Protein AF-A0A9D5BIY5-F1 (afdb_monomer_lite)

Sequence (332 aa):
MKAIELQNISPKGYFFKDFGEILQGKCKTDRLEDIIGAVSEINHIKSNTPGKKVVVSVVLKDLKGNCINCNLWEIYGSKFLAYYNDPKNNGAIVILLTHAMVKDGQVSNAWSDSKLLINEDIPEIQDFMFKLPTNEQKEKPTQSLKSLSNWSGGSQYSPVERFVHNAKYISWEEATKRNRLTIREWLTFRIQSRSNEAQTLLRSRRLYQQFLVDGFTMMESERLRWLRKNQSKLRVGKYHNLNEYNSNGETHGSNTGKRVVLPSSYVGSRRYMDQLYFDGMVICSYVGFPDLFITFTCNPNWPEIQRLLGSVHLKASDRPDIISRVFKMKFD

InterPro domains:
  IPR012340 Nucleic acid-binding, OB-fold [G3DSA:2.40.50.140] (8-143)
  IPR012340 Nucleic acid-binding, OB-fold [SSF50249] (15-131)
  IPR025476 Helitron helicase-like domain [PF14214] (186-331)

Radius of gyration: 27.9 Å; chains: 1; bounding box: 72×55×69 Å

pLDDT: mean 77.13, std 18.29, range [27.52, 95.75]

Organism: Pisum sativum (NCBI:txid3888)

Structure (mmCIF, N/CA/C/O backbone):
data_AF-A0A9D5BIY5-F1
#
_entry.id   AF-A0A9D5BIY5-F1
#
loop_
_atom_site.group_PDB
_atom_site.id
_atom_site.type_symbol
_atom_site.label_atom_id
_atom_site.label_alt_id
_atom_site.label_comp_id
_atom_site.label_asym_id
_atom_site.label_entity_id
_atom_site.label_seq_id
_atom_site.pdbx_PDB_ins_code
_atom_site.Cartn_x
_atom_site.Cartn_y
_atom_site.Cartn_z
_atom_site.occupancy
_atom_site.B_iso_or_equiv
_atom_site.auth_seq_id
_atom_site.auth_comp_id
_atom_site.auth_asym_id
_atom_site.auth_atom_id
_atom_site.pdbx_PDB_model_num
ATOM 1 N N . MET A 1 1 ? -11.610 -16.553 -21.243 1.00 36.56 1 MET A N 1
ATOM 2 C CA . MET A 1 1 ? -12.304 -17.296 -20.172 1.00 36.56 1 MET A CA 1
ATOM 3 C C . MET A 1 1 ? -13.536 -16.477 -19.822 1.00 36.56 1 MET A C 1
ATOM 5 O O . MET A 1 1 ? -13.369 -15.302 -19.525 1.00 36.56 1 MET A O 1
ATOM 9 N N . LYS A 1 2 ? -14.751 -17.007 -20.013 1.00 27.52 2 LYS A N 1
ATOM 10 C CA . LYS A 1 2 ? -15.986 -16.291 -19.649 1.00 27.52 2 LYS A CA 1
ATOM 11 C C . LYS A 1 2 ? -16.042 -16.208 -18.123 1.00 27.52 2 LYS A C 1
ATOM 13 O O . LYS A 1 2 ? -15.893 -17.238 -17.473 1.00 27.52 2 LYS A O 1
ATOM 18 N N . ALA A 1 3 ? -16.200 -15.001 -17.585 1.00 29.92 3 ALA A N 1
ATOM 19 C CA . ALA A 1 3 ? -16.438 -14.803 -16.164 1.00 29.92 3 ALA A CA 1
ATOM 20 C C . ALA A 1 3 ? -17.733 -15.534 -15.788 1.00 29.92 3 ALA A C 1
ATOM 22 O O . ALA A 1 3 ? -18.783 -15.296 -16.383 1.00 29.92 3 ALA A O 1
ATOM 23 N N . ILE A 1 4 ? -17.623 -16.475 -14.857 1.00 33.81 4 ILE A N 1
ATOM 24 C CA . ILE A 1 4 ? -18.767 -17.109 -14.216 1.00 33.81 4 ILE A CA 1
ATOM 25 C C . ILE A 1 4 ? -19.231 -16.103 -13.164 1.00 33.81 4 ILE A C 1
ATOM 27 O O . ILE A 1 4 ? -18.534 -15.879 -12.176 1.00 33.81 4 ILE A O 1
ATOM 31 N N . GLU A 1 5 ? -20.367 -15.449 -13.400 1.00 37.09 5 GLU A N 1
ATOM 32 C CA . GLU A 1 5 ? -21.068 -14.721 -12.344 1.00 37.09 5 GLU A CA 1
ATOM 33 C C . GLU A 1 5 ? -21.467 -15.726 -11.261 1.00 37.09 5 GLU A C 1
ATOM 35 O O . GLU A 1 5 ? -22.279 -16.625 -11.483 1.00 37.09 5 GLU A O 1
ATOM 40 N N . LEU A 1 6 ? -20.864 -15.591 -10.081 1.00 36.03 6 LEU A N 1
ATOM 41 C CA . LEU A 1 6 ? -21.241 -16.343 -8.891 1.00 36.03 6 LEU A CA 1
ATOM 42 C C . LEU A 1 6 ? -22.600 -15.822 -8.401 1.00 36.03 6 LEU A C 1
ATOM 44 O O . LEU A 1 6 ? -22.669 -14.917 -7.574 1.00 36.03 6 LEU A O 1
ATOM 48 N N . GLN A 1 7 ? -23.688 -16.393 -8.919 1.00 35.16 7 GLN A N 1
ATOM 49 C CA . GLN A 1 7 ? -25.076 -16.019 -8.606 1.00 35.16 7 GLN A CA 1
ATOM 50 C C . GLN A 1 7 ? -25.549 -16.376 -7.179 1.00 35.16 7 GLN A C 1
ATOM 52 O O . GLN A 1 7 ? -26.743 -16.495 -6.956 1.00 35.16 7 GLN A O 1
ATOM 57 N N . ASN A 1 8 ? -24.664 -16.536 -6.189 1.00 37.09 8 ASN A N 1
ATOM 58 C CA . ASN A 1 8 ? -25.067 -16.876 -4.814 1.00 37.09 8 ASN A CA 1
ATOM 59 C C . ASN A 1 8 ? -24.124 -16.296 -3.746 1.00 37.09 8 ASN A C 1
ATOM 61 O O . ASN A 1 8 ? -23.641 -17.002 -2.862 1.00 37.09 8 ASN A O 1
ATOM 65 N N . ILE A 1 9 ? -23.870 -14.987 -3.797 1.00 38.22 9 ILE A N 1
ATOM 66 C CA . ILE A 1 9 ? -23.418 -14.269 -2.598 1.00 38.22 9 ILE A CA 1
ATOM 67 C C . ILE A 1 9 ? -24.674 -13.969 -1.775 1.00 38.22 9 ILE A C 1
ATOM 69 O O . ILE A 1 9 ? -25.539 -13.217 -2.220 1.00 38.22 9 ILE A O 1
ATOM 73 N N . SER A 1 10 ? -24.775 -14.588 -0.597 1.00 37.56 10 SER A N 1
ATOM 74 C CA . SER A 1 10 ? -25.806 -14.306 0.411 1.00 37.56 10 SER A CA 1
ATOM 75 C C . SER A 1 10 ? -26.001 -12.789 0.573 1.00 37.56 10 SER A C 1
ATOM 77 O O . SER A 1 10 ? -24.994 -12.069 0.629 1.00 37.56 10 SER A O 1
ATOM 79 N N . PRO A 1 11 ? -27.240 -12.261 0.644 1.00 46.09 11 PRO A N 1
ATOM 80 C CA . PRO A 1 11 ? -27.440 -10.841 0.900 1.00 46.09 11 PRO A CA 1
ATOM 81 C C . PRO A 1 11 ? -26.734 -10.474 2.210 1.00 46.09 11 PRO A C 1
ATOM 83 O O . PRO A 1 11 ? -26.710 -11.265 3.152 1.00 46.09 11 PRO A O 1
ATOM 86 N N . LYS A 1 12 ? -26.106 -9.295 2.235 1.00 53.88 12 LYS A N 1
ATOM 87 C CA . LYS A 1 12 ? -25.389 -8.715 3.380 1.00 53.88 12 LYS A CA 1
ATOM 88 C C . LYS A 1 12 ? -26.299 -8.669 4.621 1.00 53.88 12 LYS A C 1
ATOM 90 O O . LYS A 1 12 ? -26.931 -7.653 4.864 1.00 53.88 12 LYS A O 1
ATOM 95 N N . GLY A 1 13 ? -26.397 -9.761 5.369 1.00 66.75 13 GLY A N 1
ATOM 96 C CA . GLY A 1 13 ? -27.142 -9.819 6.621 1.00 66.75 13 GLY A CA 1
ATOM 97 C C . GLY A 1 13 ? -26.248 -9.385 7.773 1.00 66.75 13 GLY A C 1
ATOM 98 O O . GLY A 1 13 ? -25.144 -9.909 7.919 1.00 66.75 13 GLY A O 1
ATOM 99 N N . TYR A 1 14 ? -26.712 -8.429 8.572 1.00 81.50 14 TYR A N 1
ATOM 100 C CA . TYR A 1 14 ? -26.094 -8.098 9.855 1.00 81.50 14 TYR A CA 1
ATOM 101 C C . TYR A 1 14 ? -26.542 -9.107 10.917 1.00 81.50 14 TYR A C 1
ATOM 103 O O . TYR A 1 14 ? -27.718 -9.474 10.969 1.00 81.50 14 TYR A O 1
ATOM 111 N N . PHE A 1 15 ? -25.627 -9.537 11.787 1.00 86.06 15 PHE A N 1
ATOM 112 C CA . PHE A 1 15 ? -25.942 -10.472 12.872 1.00 86.06 15 PHE A CA 1
ATOM 113 C C . PHE A 1 15 ? -25.888 -9.754 14.217 1.00 86.06 15 PHE A C 1
ATOM 115 O O . PHE A 1 15 ? -24.868 -9.772 14.906 1.00 86.06 15 PHE A O 1
ATOM 122 N N . PHE A 1 16 ? -26.993 -9.099 14.582 1.00 89.81 16 PHE A N 1
ATOM 123 C CA . PHE A 1 16 ? -27.031 -8.268 15.782 1.00 89.81 16 PHE A CA 1
ATOM 124 C C . PHE A 1 16 ? -26.992 -9.079 17.070 1.00 89.81 16 PHE A C 1
ATOM 126 O O . PHE A 1 16 ? -27.797 -9.990 17.284 1.00 89.81 16 PHE A O 1
ATOM 133 N N . LYS A 1 17 ? -26.081 -8.694 17.961 1.00 90.44 17 LYS A N 1
ATOM 134 C CA . LYS A 1 17 ? -25.962 -9.272 19.293 1.00 90.44 17 LYS A CA 1
ATOM 135 C C . LYS A 1 17 ? -26.887 -8.572 20.287 1.00 90.44 17 LYS A C 1
ATOM 137 O O . LYS A 1 17 ? -26.979 -7.346 20.311 1.00 90.44 17 LYS A O 1
ATOM 142 N N . ASP A 1 18 ? -27.545 -9.362 21.133 1.00 89.69 18 ASP A N 1
ATOM 143 C CA . ASP A 1 18 ? -28.433 -8.860 22.183 1.00 89.69 18 ASP A CA 1
ATOM 144 C C . ASP A 1 18 ? -27.644 -8.162 23.305 1.00 89.69 18 ASP A C 1
ATOM 146 O O . ASP A 1 18 ? -26.654 -8.696 23.817 1.00 89.69 18 ASP A O 1
ATOM 150 N N . PHE A 1 19 ? -28.091 -6.971 23.715 1.00 92.94 19 PHE A N 1
ATOM 151 C CA . PHE A 1 19 ? -27.389 -6.180 24.731 1.00 92.94 19 PHE A CA 1
ATOM 152 C C . PHE A 1 19 ? -27.436 -6.848 26.110 1.00 92.94 19 PHE A C 1
ATOM 154 O O . PHE A 1 19 ? -26.472 -6.745 26.870 1.00 92.94 19 PHE A O 1
ATOM 161 N N . GLY A 1 20 ? -28.499 -7.594 26.426 1.00 88.25 20 GLY A N 1
ATOM 162 C CA . GLY A 1 20 ? -28.595 -8.367 27.662 1.00 88.25 20 GLY A CA 1
ATOM 163 C C . GLY A 1 20 ? -27.529 -9.463 27.747 1.00 88.25 20 GLY A C 1
ATOM 164 O O . GLY A 1 20 ? -26.940 -9.672 28.808 1.00 88.25 20 GLY A O 1
ATOM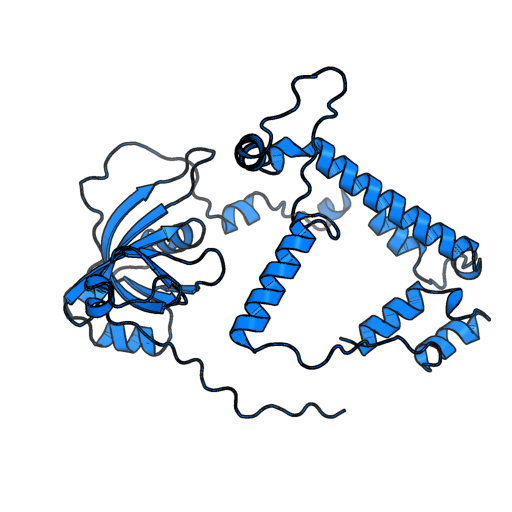 165 N N . GLU A 1 21 ? -27.207 -10.123 26.630 1.00 86.69 21 GLU A N 1
ATOM 166 C CA . GLU A 1 21 ? -26.124 -11.116 26.574 1.00 86.69 21 GLU A CA 1
ATOM 167 C C . GLU A 1 21 ? -24.732 -10.489 26.726 1.00 86.69 21 GLU A C 1
ATOM 169 O O . GLU A 1 21 ? -23.852 -11.085 27.358 1.00 86.69 21 GLU A O 1
ATOM 174 N N . ILE A 1 22 ? -24.533 -9.285 26.178 1.00 86.69 22 ILE A N 1
ATOM 175 C CA . ILE A 1 22 ? -23.296 -8.506 26.338 1.00 86.69 22 ILE A CA 1
ATOM 176 C C . ILE A 1 22 ? -23.086 -8.137 27.810 1.00 86.69 22 ILE A C 1
ATOM 178 O O . ILE A 1 22 ? -22.008 -8.377 28.357 1.00 86.69 22 ILE A O 1
ATOM 182 N N . LEU A 1 23 ? -24.121 -7.610 28.469 1.00 86.12 23 LEU A N 1
ATOM 183 C CA . LEU A 1 23 ? -24.072 -7.203 29.876 1.00 86.12 23 LEU A CA 1
ATOM 184 C C . LEU A 1 23 ? -23.863 -8.389 30.830 1.00 86.12 23 LEU A C 1
ATOM 186 O O . LEU A 1 23 ? -23.189 -8.249 31.846 1.00 86.12 23 LEU A O 1
ATOM 190 N N . GLN A 1 24 ? -24.388 -9.569 30.489 1.00 84.69 24 GLN A N 1
ATOM 191 C CA . GLN A 1 24 ? -24.183 -10.809 31.251 1.00 84.69 24 GLN A CA 1
ATOM 192 C C . GLN A 1 24 ? -22.809 -11.458 31.010 1.00 84.69 24 GLN A C 1
ATOM 194 O O . GLN A 1 24 ? -22.539 -12.523 31.563 1.00 84.69 24 GLN A O 1
ATOM 199 N N . GLY A 1 25 ? -21.953 -10.870 30.166 1.00 78.88 25 GLY A N 1
ATOM 200 C CA . GLY A 1 25 ? -20.624 -11.408 29.868 1.00 78.88 25 GLY A CA 1
ATOM 201 C C . GLY A 1 25 ? -20.648 -12.725 29.085 1.00 78.88 25 GLY A C 1
ATOM 202 O O . GLY A 1 25 ? -19.661 -13.454 29.077 1.00 78.88 25 GLY A O 1
ATOM 203 N N . LYS A 1 26 ? -21.759 -13.047 28.408 1.00 78.00 26 LYS A N 1
ATOM 204 C CA . LYS A 1 26 ? -21.910 -14.285 27.619 1.00 78.00 26 LYS A CA 1
ATOM 205 C C . LYS A 1 26 ? -21.233 -14.216 26.245 1.00 78.00 26 LYS A C 1
ATOM 207 O O . LYS A 1 26 ? -21.283 -15.177 25.477 1.00 78.00 26 LYS A O 1
ATOM 212 N N . CYS A 1 27 ? -20.614 -13.084 25.914 1.00 72.94 27 CYS A N 1
ATOM 213 C CA . CYS A 1 27 ? -19.893 -12.886 24.662 1.00 72.94 27 CYS A CA 1
ATOM 214 C C . CYS A 1 27 ? -18.448 -13.381 24.793 1.00 72.94 27 CYS A C 1
ATOM 216 O O . CYS A 1 27 ? -17.764 -13.073 25.768 1.00 72.94 27 CYS A O 1
ATOM 218 N N . LYS A 1 28 ? -17.968 -14.135 23.797 1.00 69.56 28 LYS A N 1
ATOM 219 C CA . LYS A 1 28 ? -16.556 -14.532 23.731 1.00 69.56 28 LYS A CA 1
ATOM 220 C C . LYS A 1 28 ? -15.719 -13.292 23.417 1.00 69.56 28 LYS A C 1
ATOM 222 O O . LYS A 1 28 ? -15.990 -12.623 22.427 1.00 69.56 28 LYS A O 1
ATOM 227 N N . THR A 1 29 ? -14.691 -13.020 24.216 1.00 65.00 29 THR A N 1
ATOM 228 C CA . THR A 1 29 ? -13.814 -11.842 24.061 1.00 65.00 29 THR A CA 1
ATOM 229 C C . THR A 1 29 ? -13.076 -11.788 22.721 1.00 65.00 29 THR A C 1
ATOM 231 O O . THR A 1 29 ? -12.699 -10.707 22.282 1.00 65.00 29 THR A O 1
ATOM 234 N N . ASP A 1 30 ? -12.904 -12.934 22.060 1.00 65.25 30 ASP A N 1
ATOM 235 C CA . ASP A 1 30 ? -12.161 -13.058 20.799 1.00 65.25 30 ASP A CA 1
ATOM 236 C C . ASP A 1 30 ? -13.052 -12.930 19.550 1.00 65.25 30 ASP A C 1
ATOM 238 O O . ASP A 1 30 ? -12.578 -13.102 18.427 1.00 65.25 30 ASP A O 1
ATOM 242 N N . ARG A 1 31 ? -14.353 -12.655 19.719 1.00 75.94 31 ARG A N 1
ATOM 243 C CA . ARG A 1 31 ? -15.311 -12.530 18.615 1.00 75.94 31 ARG A CA 1
ATOM 244 C C . ARG A 1 31 ? -15.794 -11.087 18.474 1.00 75.94 31 ARG A C 1
ATOM 246 O O . ARG A 1 31 ? -16.104 -10.426 19.461 1.00 75.94 31 ARG A O 1
ATOM 253 N N . LEU A 1 32 ? -15.859 -10.614 17.230 1.00 86.31 32 LEU A N 1
ATOM 254 C CA . LEU A 1 32 ? -16.444 -9.323 16.876 1.00 86.31 32 LEU A CA 1
ATOM 255 C C . LEU A 1 32 ? -17.942 -9.496 16.614 1.00 86.31 32 LEU A C 1
ATOM 257 O O . LEU A 1 32 ? -18.340 -10.457 15.957 1.00 86.31 32 LEU A O 1
ATOM 261 N N . GLU A 1 33 ? -18.749 -8.565 17.113 1.00 89.12 33 GLU A N 1
ATOM 262 C CA . GLU A 1 33 ? -20.213 -8.655 17.090 1.00 89.12 33 GLU A CA 1
ATOM 263 C C . GLU A 1 33 ? -20.817 -7.425 16.400 1.00 89.12 33 GLU A C 1
ATOM 265 O O . GLU A 1 33 ? -20.323 -6.310 16.576 1.00 89.12 33 GLU A O 1
ATOM 270 N N . ASP A 1 34 ? -21.891 -7.596 15.629 1.00 91.44 34 ASP A N 1
ATOM 271 C CA . ASP A 1 34 ? -22.629 -6.452 15.090 1.00 91.44 34 ASP A CA 1
ATOM 272 C C . ASP A 1 34 ? -23.614 -5.942 16.144 1.00 91.44 34 ASP A C 1
ATOM 274 O O . ASP A 1 34 ? -24.296 -6.722 16.812 1.00 91.44 34 ASP A O 1
ATOM 278 N N . ILE A 1 35 ? -23.711 -4.624 16.298 1.00 93.44 35 ILE A N 1
ATOM 279 C CA . ILE A 1 35 ? -24.639 -4.002 17.245 1.00 93.44 35 ILE A CA 1
ATOM 280 C C . ILE A 1 35 ? -25.465 -2.912 16.568 1.00 93.44 35 ILE A C 1
ATOM 282 O O . ILE A 1 35 ? -24.985 -2.203 15.681 1.00 93.44 35 ILE A O 1
ATOM 286 N N . ILE A 1 36 ? -26.702 -2.761 17.031 1.00 95.12 36 ILE A N 1
ATOM 287 C CA . ILE A 1 36 ? -27.609 -1.683 16.644 1.00 95.12 36 ILE A CA 1
ATOM 288 C C . ILE A 1 36 ? -28.289 -1.128 17.894 1.00 95.12 36 ILE A C 1
ATOM 290 O O . ILE A 1 36 ? -28.718 -1.891 18.758 1.00 95.12 36 ILE A O 1
ATOM 294 N N . GLY A 1 37 ? -28.353 0.195 18.020 1.00 94.25 37 GLY A N 1
ATOM 295 C CA . GLY A 1 37 ? -28.980 0.842 19.169 1.00 94.25 37 GLY A CA 1
ATOM 296 C C . GLY A 1 37 ? -29.207 2.335 18.968 1.00 94.25 37 GLY A C 1
ATOM 297 O O . GLY A 1 37 ? -28.502 2.984 18.192 1.00 94.25 37 GLY A O 1
ATOM 298 N N . ALA A 1 38 ? -30.179 2.883 19.695 1.00 94.00 38 ALA A N 1
ATOM 299 C CA . ALA A 1 38 ? -30.402 4.322 19.782 1.00 94.00 38 ALA A CA 1
ATOM 300 C C . ALA A 1 38 ? -29.450 4.941 20.807 1.00 94.00 38 ALA A C 1
ATOM 302 O O . ALA A 1 38 ? -29.259 4.405 21.895 1.00 94.00 38 ALA A O 1
ATOM 303 N N . VAL A 1 39 ? -28.850 6.079 20.483 1.00 93.06 39 VAL A N 1
ATOM 304 C CA . VAL A 1 39 ? -28.028 6.840 21.423 1.00 93.06 39 VAL A CA 1
ATOM 305 C C . VAL A 1 39 ? -28.952 7.527 22.418 1.00 93.06 39 VAL A C 1
ATOM 307 O O . VAL A 1 39 ? -29.720 8.403 22.028 1.00 93.06 39 VAL A O 1
ATOM 310 N N . SER A 1 40 ? -28.859 7.154 23.693 1.00 88.50 40 SER A N 1
ATOM 311 C CA . SER A 1 40 ? -29.636 7.781 24.766 1.00 88.50 40 SER A CA 1
ATOM 312 C C . SER A 1 40 ? -28.889 8.957 25.395 1.00 88.50 40 SER A C 1
ATOM 314 O O . SER A 1 40 ? -29.463 10.022 25.601 1.00 88.50 40 SER A O 1
ATOM 316 N N . GLU A 1 41 ? -27.592 8.789 25.667 1.00 86.81 41 GLU A N 1
ATOM 317 C CA . GLU A 1 41 ? -26.774 9.776 26.380 1.00 86.81 41 GLU A CA 1
ATOM 318 C C . GLU A 1 41 ? -25.367 9.890 25.790 1.00 86.81 41 GLU A C 1
ATOM 320 O O . GLU A 1 41 ? -24.777 8.912 25.319 1.00 86.81 41 GLU A O 1
ATOM 325 N N . ILE A 1 42 ? -24.790 11.094 25.868 1.00 86.88 42 ILE A N 1
ATOM 326 C CA . ILE A 1 42 ? -23.385 11.342 25.530 1.00 86.88 42 ILE A CA 1
ATOM 327 C C . ILE A 1 42 ? -22.617 11.622 26.823 1.00 86.88 42 ILE A C 1
ATOM 329 O O . ILE A 1 42 ? -22.744 12.684 27.442 1.00 86.88 42 ILE A O 1
ATOM 333 N N . ASN A 1 43 ? -21.791 10.657 27.225 1.00 79.00 43 ASN A N 1
ATOM 334 C CA . ASN A 1 43 ? -21.105 10.675 28.514 1.00 79.00 43 ASN A CA 1
ATOM 335 C C . ASN A 1 43 ? -19.884 11.588 28.495 1.00 79.00 43 ASN A C 1
ATOM 337 O O . ASN A 1 43 ? -19.720 12.445 29.361 1.00 79.00 43 ASN A O 1
ATOM 341 N N . HIS A 1 44 ? -18.998 11.390 27.522 1.00 72.62 44 HIS A N 1
ATOM 342 C CA . HIS A 1 44 ? -17.678 11.995 27.579 1.00 72.62 44 HIS A CA 1
ATOM 343 C C . HIS A 1 44 ? -17.084 12.193 26.176 1.00 72.62 44 HIS A C 1
ATOM 345 O O . HIS A 1 44 ? -17.004 11.255 25.380 1.00 72.62 44 HIS A O 1
ATOM 351 N N . ILE A 1 45 ? -16.575 13.401 25.907 1.00 71.25 45 ILE A N 1
ATOM 352 C CA . ILE A 1 45 ? -15.894 13.770 24.658 1.00 71.25 45 ILE A CA 1
ATOM 353 C C . ILE A 1 45 ? -14.473 14.248 24.996 1.00 71.25 45 ILE A C 1
ATOM 355 O O . ILE A 1 45 ? -14.288 15.347 25.510 1.00 71.25 45 ILE A O 1
ATOM 359 N N . LYS A 1 46 ? -13.441 13.445 24.695 1.00 65.81 46 LYS A N 1
ATOM 360 C CA . LYS A 1 46 ? -12.031 13.896 24.752 1.00 65.81 46 LYS A CA 1
ATOM 361 C C . LYS A 1 46 ? -11.677 14.454 23.381 1.00 65.81 46 LYS A C 1
ATOM 363 O O . LYS A 1 46 ? -11.536 13.680 22.431 1.00 65.81 46 LYS A O 1
ATOM 368 N N . SER A 1 47 ? -11.521 15.774 23.271 1.00 61.03 47 SER A N 1
ATOM 369 C CA . SER A 1 47 ? -11.117 16.424 22.024 1.00 61.03 47 SER A CA 1
ATOM 370 C C . SER A 1 47 ? -9.717 17.056 22.101 1.00 61.03 47 SER A C 1
ATOM 372 O O . SER A 1 47 ? -9.276 17.610 23.103 1.00 61.03 47 SER A O 1
ATOM 374 N N . ASN A 1 48 ? -8.997 16.846 21.001 1.00 50.88 48 ASN A N 1
ATOM 375 C CA . ASN A 1 48 ? -7.922 17.631 20.400 1.00 50.88 48 ASN A CA 1
ATOM 376 C C . ASN A 1 48 ? -7.021 18.513 21.300 1.00 50.88 48 ASN A C 1
ATOM 378 O O . ASN A 1 48 ? -6.993 19.733 21.177 1.00 50.88 48 ASN A O 1
ATOM 382 N N . THR A 1 49 ? -6.153 17.876 22.088 1.00 51.16 49 THR A N 1
ATOM 383 C CA . THR A 1 49 ? -4.816 18.423 22.404 1.00 51.16 49 THR A CA 1
ATOM 384 C C . THR A 1 49 ? -3.812 17.807 21.419 1.00 51.16 49 THR A C 1
ATOM 386 O O . THR A 1 49 ? -3.949 16.610 21.130 1.00 51.16 49 THR A O 1
ATOM 389 N N . PRO A 1 50 ? -2.799 18.533 20.900 1.00 41.97 50 PRO A N 1
ATOM 390 C CA . PRO A 1 50 ? -1.778 17.937 20.037 1.00 41.97 50 PRO A CA 1
ATOM 391 C C . PRO A 1 50 ? -1.169 16.686 20.694 1.00 41.97 50 PRO A C 1
ATOM 393 O O . PRO A 1 50 ? -0.512 16.762 21.726 1.00 41.97 50 PRO A O 1
ATOM 396 N N . GLY A 1 51 ? -1.444 15.515 20.106 1.00 50.47 51 GLY A N 1
ATOM 397 C CA . GLY A 1 51 ? -0.956 14.211 20.573 1.00 50.47 51 GLY A CA 1
ATOM 398 C C . GLY A 1 51 ? -1.996 13.267 21.200 1.00 50.47 51 GLY A C 1
ATOM 399 O O . GLY A 1 51 ? -1.717 12.065 21.265 1.00 50.47 51 GLY A O 1
ATOM 400 N N . LYS A 1 52 ? -3.191 13.737 21.599 1.00 54.12 52 LYS A N 1
ATOM 401 C CA . LYS A 1 52 ? -4.245 12.892 22.210 1.00 54.12 52 LYS A CA 1
ATOM 402 C C . LYS A 1 52 ? -5.268 12.385 21.178 1.00 54.12 52 LYS A C 1
ATOM 404 O O . LYS A 1 52 ? -5.613 13.092 20.236 1.00 54.12 52 LYS A O 1
ATOM 409 N N . LYS A 1 53 ? -5.724 11.134 21.341 1.00 60.75 53 LYS A N 1
ATOM 410 C CA . LYS A 1 53 ? -6.728 10.482 20.476 1.00 60.75 53 LYS A CA 1
ATOM 411 C C . LYS A 1 53 ? -8.131 11.023 20.781 1.00 60.75 53 LYS A C 1
ATOM 413 O O . LYS A 1 53 ? -8.445 11.233 21.950 1.00 60.75 53 LYS A O 1
ATOM 418 N N . VAL A 1 54 ? -8.954 11.217 19.747 1.00 75.69 54 VAL A N 1
ATOM 419 C CA . VAL A 1 54 ? -10.381 11.549 19.910 1.00 75.69 54 VAL A CA 1
ATOM 420 C C . VAL A 1 54 ? -11.109 10.317 20.431 1.00 75.69 54 VAL A C 1
ATOM 422 O O . VAL A 1 54 ? -10.914 9.226 19.894 1.00 75.69 54 VAL A O 1
ATOM 425 N N . VAL A 1 55 ? -11.918 10.493 21.473 1.00 81.38 55 VAL A N 1
ATOM 426 C CA . VAL A 1 55 ? -12.753 9.430 22.046 1.00 81.38 55 VAL A CA 1
ATOM 427 C C . VAL A 1 55 ? -14.104 10.015 22.401 1.00 81.38 55 VAL A C 1
ATOM 429 O O . VAL A 1 55 ? -14.165 11.016 23.124 1.00 81.38 55 VAL A O 1
ATOM 432 N N . VAL A 1 56 ? -15.159 9.379 21.904 1.00 88.06 56 VAL A N 1
ATOM 433 C CA . VAL A 1 56 ? -16.547 9.715 22.213 1.00 88.06 56 VAL A CA 1
ATOM 434 C C . VAL A 1 56 ? -17.180 8.506 22.878 1.00 88.06 56 VAL A C 1
ATOM 436 O O . VAL A 1 56 ? -17.253 7.436 22.279 1.00 88.06 56 VAL A O 1
ATOM 439 N N . SER A 1 57 ? -17.597 8.676 24.126 1.00 88.81 57 SER A N 1
ATOM 440 C CA . SER A 1 57 ? -18.299 7.651 24.893 1.00 88.81 57 SER A CA 1
ATOM 441 C C . SER A 1 57 ? -19.787 7.975 24.896 1.00 88.81 57 SER A C 1
ATOM 443 O O . SER A 1 57 ? -20.182 9.034 25.392 1.00 88.81 57 SER A O 1
ATOM 445 N N . VAL A 1 58 ? -20.592 7.070 24.347 1.00 92.69 58 VAL A N 1
ATOM 446 C CA . VAL A 1 58 ? -22.053 7.187 24.247 1.00 92.69 58 VAL A CA 1
ATOM 447 C C . VAL A 1 58 ? -22.727 5.994 24.910 1.00 92.69 58 VAL A C 1
ATOM 449 O O . VAL A 1 58 ? -22.138 4.917 24.994 1.00 92.69 58 VAL A O 1
ATOM 452 N N . VAL A 1 59 ? -23.958 6.179 25.371 1.00 92.25 59 VAL A N 1
ATOM 453 C CA . VAL A 1 59 ? -24.815 5.092 25.851 1.00 92.25 59 VAL A CA 1
ATOM 454 C C . VAL A 1 59 ? -25.760 4.705 24.724 1.00 92.25 59 VAL A C 1
ATOM 456 O O . VAL A 1 59 ? -26.465 5.559 24.187 1.00 92.25 59 VAL A O 1
ATOM 459 N N . LEU A 1 60 ? -25.740 3.429 24.347 1.00 93.56 60 LEU A N 1
ATOM 460 C CA . LEU A 1 60 ? -26.660 2.858 23.371 1.00 93.56 60 LEU A CA 1
ATOM 461 C C . LEU A 1 60 ? -27.758 2.095 24.096 1.00 93.56 60 LEU A C 1
ATOM 463 O O . LEU A 1 60 ? -27.463 1.309 24.993 1.00 93.56 60 LEU A O 1
ATOM 467 N N . LYS A 1 61 ? -28.997 2.290 23.657 1.00 93.00 61 LYS A N 1
ATOM 468 C CA . LYS A 1 61 ? -30.196 1.628 24.154 1.00 93.00 61 LYS A CA 1
ATOM 469 C C . LYS A 1 61 ? -30.787 0.732 23.065 1.00 93.00 61 LYS A C 1
ATOM 471 O O . LYS A 1 61 ? -30.923 1.161 21.917 1.00 93.00 61 LYS A O 1
ATOM 476 N N . ASP A 1 62 ? -31.109 -0.511 23.414 1.00 92.75 62 ASP A N 1
ATOM 477 C CA . ASP A 1 62 ? -31.836 -1.428 22.528 1.00 92.75 62 ASP A CA 1
ATOM 478 C C . ASP A 1 62 ? -33.366 -1.255 22.648 1.00 92.75 62 ASP A C 1
ATOM 480 O O . ASP A 1 62 ? -33.874 -0.510 23.489 1.00 92.75 62 ASP A O 1
ATOM 484 N N . LEU A 1 63 ? -34.125 -1.986 21.826 1.00 89.25 63 LEU A N 1
ATOM 485 C CA . LEU A 1 63 ? -35.596 -1.980 21.871 1.00 89.25 63 LEU A CA 1
ATOM 486 C C . LEU A 1 63 ? -36.177 -2.603 23.154 1.00 89.25 63 LEU A C 1
ATOM 488 O O . LEU A 1 63 ? -37.351 -2.405 23.455 1.00 89.25 63 LEU A O 1
ATOM 492 N N . LYS A 1 64 ? -35.379 -3.371 23.906 1.00 88.50 64 LYS A N 1
ATOM 493 C CA . LYS A 1 64 ? -35.773 -3.985 25.183 1.00 88.50 64 LYS A CA 1
ATOM 494 C C . LYS A 1 64 ? -35.493 -3.062 26.376 1.00 88.50 64 LYS A C 1
ATOM 496 O O . LYS A 1 64 ? -35.872 -3.392 27.496 1.00 88.50 64 LYS A O 1
ATOM 501 N N . GLY A 1 65 ? -34.857 -1.913 26.145 1.00 86.19 65 GLY A N 1
ATOM 502 C CA . GLY A 1 65 ? -34.487 -0.939 27.165 1.00 86.19 65 GLY A CA 1
ATOM 503 C C . GLY A 1 65 ? -33.154 -1.210 27.865 1.00 86.19 65 GLY A C 1
ATOM 504 O O . GLY A 1 65 ? -32.835 -0.508 28.822 1.00 86.19 65 GLY A O 1
ATOM 505 N N . ASN A 1 66 ? -32.364 -2.185 27.409 1.00 91.31 66 ASN A N 1
ATOM 506 C CA . ASN A 1 66 ? -31.016 -2.412 27.917 1.00 91.31 66 ASN A CA 1
ATOM 507 C C . ASN A 1 66 ? -30.075 -1.322 27.406 1.00 91.31 66 ASN A C 1
ATOM 509 O O . ASN A 1 66 ? -30.104 -0.973 26.225 1.00 91.31 66 ASN A O 1
ATOM 513 N N . CYS A 1 67 ? -29.192 -0.846 28.281 1.00 91.25 67 CYS A N 1
ATOM 514 C CA . CYS A 1 67 ? -28.217 0.188 27.959 1.00 91.25 67 CYS A CA 1
ATOM 515 C C . CYS A 1 67 ? -26.790 -0.363 28.018 1.00 91.25 67 CYS A C 1
ATOM 517 O O . CYS A 1 67 ? -26.403 -0.983 29.008 1.00 91.25 67 CYS A O 1
ATOM 519 N N . ILE A 1 68 ? -25.988 -0.081 26.992 1.00 92.75 68 ILE A N 1
ATOM 520 C CA . ILE A 1 68 ? -24.565 -0.435 26.938 1.00 92.75 68 ILE A CA 1
ATOM 521 C C . ILE A 1 68 ? -23.710 0.800 26.669 1.00 92.75 68 ILE A C 1
ATOM 523 O O . ILE A 1 68 ? -24.093 1.701 25.922 1.00 92.75 68 ILE A O 1
ATOM 527 N N . ASN A 1 69 ? -22.514 0.834 27.253 1.00 91.06 69 ASN A N 1
ATOM 528 C CA . ASN A 1 69 ? -21.537 1.873 26.939 1.00 91.06 69 ASN A CA 1
ATOM 529 C C . ASN A 1 69 ? -20.816 1.533 25.633 1.00 91.06 69 ASN A C 1
ATOM 531 O O . ASN A 1 69 ? -20.255 0.445 25.496 1.00 91.06 69 ASN A O 1
ATOM 535 N N . CYS A 1 70 ? -20.782 2.486 24.706 1.00 92.62 70 CYS A N 1
ATOM 536 C CA . CYS A 1 70 ? -20.074 2.385 23.440 1.00 92.62 70 CYS A CA 1
ATOM 537 C C . CYS A 1 70 ? -18.985 3.462 23.337 1.00 92.62 70 CYS A C 1
ATOM 539 O O . CYS A 1 70 ? -19.259 4.660 23.423 1.00 92.62 70 CYS A O 1
ATOM 541 N N . ASN A 1 71 ? -17.735 3.038 23.138 1.00 91.25 71 ASN A N 1
ATOM 542 C CA . ASN A 1 71 ? -16.590 3.926 22.947 1.00 91.25 71 ASN A CA 1
ATOM 543 C C . ASN A 1 71 ? -16.198 3.989 21.464 1.00 91.25 71 ASN A C 1
ATOM 545 O O . ASN A 1 71 ? -15.688 3.015 20.906 1.00 91.25 71 ASN A O 1
ATOM 549 N N . LEU A 1 72 ? -16.381 5.160 20.852 1.00 89.50 72 LEU A N 1
ATOM 550 C CA . LEU A 1 72 ? -16.001 5.454 19.472 1.00 89.50 72 LEU A CA 1
ATOM 551 C C . LEU A 1 72 ? -14.663 6.199 19.439 1.00 89.50 72 LEU A C 1
ATOM 553 O O . LEU A 1 72 ? -14.539 7.338 19.903 1.00 89.50 72 LEU A O 1
ATOM 557 N N . TRP A 1 73 ? -13.652 5.556 18.868 1.00 85.88 73 TRP A N 1
ATOM 558 C CA . TRP A 1 73 ? -12.278 6.041 18.823 1.00 85.88 73 TRP A CA 1
ATOM 559 C C . TRP A 1 73 ? -11.942 6.690 17.481 1.00 85.88 73 TRP A C 1
ATOM 561 O O . TRP A 1 73 ? -12.404 6.274 16.420 1.00 85.88 73 TRP A O 1
ATOM 571 N N . GLU A 1 74 ? -11.071 7.695 17.529 1.00 83.88 74 GLU A N 1
ATOM 572 C CA . GLU A 1 74 ? -10.439 8.324 16.367 1.00 83.88 74 GLU A CA 1
ATOM 573 C C . GLU A 1 74 ? -11.454 8.740 15.285 1.00 83.88 74 GLU A C 1
ATOM 575 O O . GLU A 1 74 ? -12.300 9.600 15.537 1.00 83.88 74 GLU A O 1
ATOM 580 N N . ILE A 1 75 ? -11.370 8.147 14.089 1.00 80.31 75 ILE A N 1
ATOM 581 C CA . ILE A 1 75 ? -12.201 8.505 12.935 1.00 80.31 75 ILE A CA 1
ATOM 582 C C . ILE A 1 75 ? -13.696 8.262 13.183 1.00 80.31 75 ILE A C 1
ATOM 584 O O . ILE A 1 75 ? -14.516 9.037 12.700 1.00 80.31 75 ILE A O 1
ATOM 588 N N . TYR A 1 76 ? -14.055 7.249 13.977 1.00 84.69 76 TYR A N 1
ATOM 589 C CA . TYR A 1 76 ? -15.446 6.908 14.2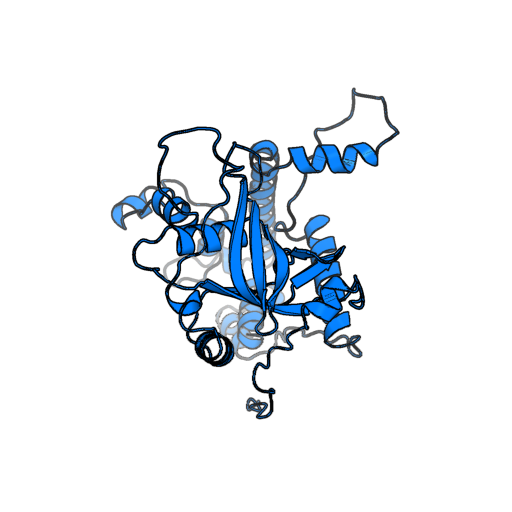89 1.00 84.69 76 TYR A CA 1
ATOM 590 C C . TYR A 1 76 ? -16.052 7.921 15.257 1.00 84.69 76 TYR A C 1
ATOM 592 O O . TYR A 1 76 ? -17.160 8.407 15.039 1.00 84.69 76 TYR A O 1
ATOM 600 N N . GLY A 1 77 ? -15.281 8.315 16.276 1.00 85.19 77 GLY A N 1
ATOM 601 C CA . GLY A 1 77 ? -15.666 9.389 17.190 1.00 85.19 77 GLY A CA 1
ATOM 602 C C . GLY A 1 77 ? -15.813 10.726 16.460 1.00 85.19 77 GLY A C 1
ATOM 603 O O . GLY A 1 77 ? -16.787 11.444 16.671 1.00 85.19 77 GLY A O 1
ATOM 604 N N . SER A 1 78 ? -14.893 11.045 15.541 1.00 82.62 78 SER A N 1
ATOM 605 C CA . SER A 1 78 ? -15.011 12.236 14.690 1.00 82.62 78 SER A CA 1
ATOM 606 C C . SER A 1 78 ? -16.230 12.189 13.763 1.00 82.62 78 SER A C 1
ATOM 608 O O . SER A 1 78 ? -16.901 13.210 13.628 1.00 82.62 78 SER A O 1
ATOM 610 N N . LYS A 1 79 ? -16.545 11.030 13.162 1.00 86.81 79 LYS A N 1
ATOM 611 C CA . LYS A 1 79 ? -17.741 10.845 12.322 1.00 86.81 79 LYS A CA 1
ATOM 612 C C . LYS A 1 79 ? -19.023 11.079 13.127 1.00 86.81 79 LYS A C 1
ATOM 614 O O . LYS A 1 79 ? -19.889 11.823 12.678 1.00 86.81 79 LYS A O 1
ATOM 619 N N . PHE A 1 80 ? -19.114 10.511 14.330 1.00 90.06 80 PHE A N 1
ATOM 620 C CA . PHE A 1 80 ? -20.256 10.718 15.220 1.00 90.06 80 PHE A CA 1
ATOM 621 C C . PHE A 1 80 ? -20.417 12.186 15.637 1.00 90.06 80 PHE A C 1
ATOM 623 O O . PHE A 1 80 ? -21.507 12.736 15.524 1.00 90.06 80 PHE A O 1
ATOM 630 N N . LEU A 1 81 ? -19.335 12.846 16.063 1.00 86.19 81 LEU A N 1
ATOM 631 C CA . LEU A 1 81 ? -19.371 14.263 16.450 1.00 86.19 81 LEU A CA 1
ATOM 632 C C . LEU A 1 81 ? -19.801 15.176 15.303 1.00 86.19 81 LEU A C 1
ATOM 634 O O . LEU A 1 81 ? -20.534 16.132 15.539 1.00 86.19 81 LEU A O 1
ATOM 638 N N . ALA A 1 82 ? -19.340 14.902 14.080 1.00 83.38 82 ALA A N 1
ATOM 639 C CA . ALA A 1 82 ? -19.750 15.661 12.905 1.00 83.38 82 ALA A CA 1
ATOM 640 C C . ALA A 1 82 ? -21.260 15.529 12.664 1.00 83.38 82 ALA A C 1
ATOM 642 O O . ALA A 1 82 ? -21.929 16.539 12.482 1.00 83.38 82 ALA A O 1
ATOM 643 N N . TYR A 1 83 ? -21.800 14.307 12.751 1.00 87.12 83 TYR A N 1
ATOM 644 C CA . TYR A 1 83 ? -23.236 14.062 12.613 1.00 87.12 83 TYR A CA 1
ATOM 645 C C . TYR A 1 83 ? -24.052 14.726 13.734 1.00 87.12 83 TYR A C 1
ATOM 647 O O . TYR A 1 83 ? -25.054 15.382 13.463 1.00 87.12 83 TYR A O 1
ATOM 655 N N . TYR A 1 84 ? -23.610 14.588 14.988 1.00 86.19 84 TYR A N 1
ATOM 656 C CA . TYR A 1 84 ? -24.297 15.133 16.161 1.00 86.19 84 TYR A CA 1
ATOM 657 C C . TYR A 1 84 ? -24.327 16.668 16.170 1.00 86.19 84 TYR A C 1
ATOM 659 O O . TYR A 1 84 ? -25.342 17.259 16.532 1.00 86.19 84 TYR A O 1
ATOM 667 N N . ASN A 1 85 ? -23.239 17.324 15.763 1.00 83.75 85 ASN A N 1
ATOM 668 C CA . ASN A 1 85 ? -23.156 18.786 15.751 1.00 83.75 85 ASN A CA 1
ATOM 669 C C . ASN A 1 85 ? -23.796 19.429 14.510 1.00 83.75 85 ASN A C 1
ATOM 671 O O . ASN A 1 85 ? -23.907 20.654 14.470 1.00 83.75 85 ASN A O 1
ATOM 675 N N . ASP A 1 86 ? -24.215 18.648 13.509 1.00 82.56 86 ASP A N 1
ATOM 676 C CA . ASP A 1 86 ? -24.914 19.184 12.341 1.00 82.56 86 ASP A CA 1
ATOM 677 C C . ASP A 1 86 ? -26.327 19.658 12.747 1.00 82.56 86 ASP A C 1
ATOM 679 O O . ASP A 1 86 ? -27.125 18.860 13.257 1.00 82.56 86 ASP A O 1
ATOM 683 N N . PRO A 1 87 ? -26.666 20.945 12.540 1.00 77.31 87 PRO A N 1
ATOM 684 C CA . PRO A 1 87 ? -27.973 21.493 12.893 1.00 77.31 87 PRO A CA 1
ATOM 685 C C . PRO A 1 87 ? -29.133 20.898 12.083 1.00 77.31 87 PRO A C 1
ATOM 687 O O . PRO A 1 87 ? -30.281 21.025 12.501 1.00 77.31 87 PRO A O 1
ATOM 690 N N . LYS A 1 88 ? -28.865 20.252 10.939 1.00 81.25 88 LYS A N 1
ATOM 691 C CA . LYS A 1 88 ? -29.895 19.565 10.143 1.00 81.25 88 LYS A CA 1
ATOM 692 C C . LYS A 1 88 ? -30.359 18.262 10.793 1.00 81.25 88 LYS A C 1
ATOM 694 O O . LYS A 1 88 ? -31.476 17.820 10.538 1.00 81.25 88 LYS A O 1
ATOM 699 N N . ASN A 1 89 ? -29.526 17.672 11.649 1.00 81.38 89 ASN A N 1
ATOM 700 C CA . ASN A 1 89 ? -29.803 16.404 12.309 1.00 81.38 89 ASN A CA 1
ATOM 701 C C . ASN A 1 89 ? -30.444 16.666 13.676 1.00 81.38 89 ASN A C 1
ATOM 703 O O . ASN A 1 89 ? -29.757 16.800 14.696 1.00 81.38 89 ASN A O 1
ATOM 707 N N . ASN A 1 90 ? -31.775 16.742 13.682 1.00 72.12 90 ASN A N 1
ATOM 708 C CA . ASN A 1 90 ? -32.594 16.834 14.886 1.00 72.12 90 ASN A CA 1
ATOM 709 C C . ASN A 1 90 ? -33.461 15.579 15.024 1.00 72.12 90 ASN A C 1
ATOM 711 O O . ASN A 1 90 ? -34.160 15.206 14.087 1.00 72.12 90 ASN A O 1
ATOM 715 N N . GLY A 1 91 ? -33.409 14.948 16.196 1.00 83.62 91 GLY A N 1
ATOM 716 C CA . GLY A 1 91 ? -34.145 13.723 16.509 1.00 83.62 91 GLY A CA 1
ATOM 717 C C . GLY A 1 91 ? -33.233 12.594 16.979 1.00 83.62 91 GLY A C 1
ATOM 718 O O . GLY A 1 91 ? -32.052 12.817 17.275 1.00 83.62 91 GLY A O 1
ATOM 719 N N . ALA A 1 92 ? -33.795 11.389 17.039 1.00 87.88 92 ALA A N 1
ATOM 720 C CA . ALA A 1 92 ? -33.079 10.208 17.496 1.00 87.88 92 ALA A CA 1
ATOM 721 C C . ALA A 1 92 ? -31.861 9.904 16.622 1.00 87.88 92 ALA A C 1
ATOM 723 O O . ALA A 1 92 ? -31.879 10.055 15.395 1.00 87.88 92 ALA A O 1
ATOM 724 N N . ILE A 1 93 ? -30.808 9.407 17.264 1.00 93.19 93 ILE A N 1
ATOM 725 C CA . ILE A 1 93 ? -29.608 8.938 16.581 1.00 93.19 93 ILE A CA 1
ATOM 726 C C . ILE A 1 93 ? -29.525 7.432 16.780 1.00 93.19 93 ILE A C 1
ATOM 728 O O . ILE A 1 93 ? -29.245 6.974 17.883 1.00 93.19 93 ILE A O 1
ATOM 732 N N . VAL A 1 94 ? -29.750 6.665 15.719 1.00 92.94 94 VAL A N 1
ATOM 733 C CA . VAL A 1 94 ? -29.551 5.217 15.689 1.00 92.94 94 VAL A CA 1
ATOM 734 C C . VAL A 1 94 ? -28.219 4.912 15.033 1.00 92.94 94 VAL A C 1
ATOM 736 O O . VAL A 1 94 ? -27.897 5.372 13.935 1.00 92.94 94 VAL A O 1
ATOM 739 N N . ILE A 1 95 ? -27.431 4.122 15.750 1.00 94.44 95 ILE A N 1
ATOM 740 C CA . ILE A 1 95 ? -26.118 3.680 15.327 1.00 94.44 95 ILE A CA 1
ATOM 741 C C . ILE A 1 95 ? -26.171 2.187 15.050 1.00 94.44 95 ILE A C 1
ATOM 743 O O . ILE A 1 95 ? -26.588 1.407 15.903 1.00 94.44 95 ILE A O 1
ATOM 747 N N . LEU A 1 96 ? -25.652 1.806 13.887 1.00 94.25 96 LEU A N 1
ATOM 748 C CA . LEU A 1 96 ? -25.243 0.444 13.583 1.00 94.25 96 LEU A CA 1
ATOM 749 C C . LEU A 1 96 ? -23.714 0.411 13.526 1.00 94.25 96 LEU A C 1
ATOM 751 O O . LEU A 1 96 ? -23.092 1.135 12.742 1.00 94.25 96 LEU A O 1
ATOM 755 N N . LEU A 1 97 ? -23.105 -0.419 14.369 1.00 93.56 97 LEU A N 1
ATOM 756 C CA . LEU A 1 97 ? -21.664 -0.642 14.391 1.00 93.56 97 LEU A CA 1
ATOM 757 C C . LEU A 1 97 ? -21.375 -2.111 14.081 1.00 93.56 97 LEU A C 1
ATOM 759 O O . LEU A 1 97 ? -21.711 -2.988 14.873 1.00 93.56 97 LEU A O 1
ATOM 763 N N . THR A 1 98 ? -20.742 -2.370 12.936 1.00 91.69 98 THR A N 1
ATOM 764 C CA . THR A 1 98 ? -20.331 -3.732 12.570 1.00 91.69 98 THR A CA 1
ATOM 765 C C . THR A 1 98 ? -19.018 -4.114 13.232 1.00 91.69 98 THR A C 1
ATOM 767 O O . THR A 1 98 ? -18.169 -3.247 13.474 1.00 91.69 98 THR A O 1
ATOM 770 N N . HIS A 1 99 ? -18.810 -5.413 13.439 1.00 88.31 99 HIS A N 1
ATOM 771 C CA . HIS A 1 99 ? -17.561 -5.971 13.963 1.00 88.31 99 HIS A CA 1
ATOM 772 C C . HIS A 1 99 ? -17.046 -5.236 15.215 1.00 88.31 99 HIS A C 1
ATOM 774 O O . HIS A 1 99 ? -15.888 -4.814 15.285 1.00 88.31 99 HIS A O 1
ATOM 780 N N . ALA A 1 100 ? -17.921 -4.999 16.182 1.00 88.94 100 ALA A N 1
ATOM 781 C CA . ALA A 1 100 ? -17.583 -4.298 17.402 1.00 88.94 100 ALA A CA 1
ATOM 782 C C . ALA A 1 100 ? -16.880 -5.234 18.398 1.00 88.94 100 ALA A C 1
ATOM 784 O O . ALA A 1 100 ? -17.235 -6.404 18.539 1.00 88.94 100 ALA A O 1
ATOM 785 N N . MET A 1 101 ? -15.878 -4.710 19.104 1.00 88.62 101 MET A N 1
ATOM 786 C CA . MET A 1 101 ? -15.198 -5.423 20.184 1.00 88.62 101 MET A CA 1
ATOM 787 C C . MET A 1 101 ? -16.002 -5.285 21.470 1.00 88.62 101 MET A C 1
ATOM 789 O O . MET A 1 101 ? -16.299 -4.163 21.893 1.00 88.62 101 MET A O 1
ATOM 793 N N . VAL A 1 102 ? -16.285 -6.414 22.115 1.00 87.81 102 VAL A N 1
ATOM 794 C CA . VAL A 1 102 ? -16.976 -6.475 23.403 1.00 87.81 102 VAL A CA 1
ATOM 795 C C . VAL A 1 102 ? -15.966 -6.775 24.507 1.00 87.81 102 VAL A C 1
ATOM 797 O O . VAL A 1 102 ? -15.251 -7.774 24.453 1.00 87.81 102 VAL A O 1
ATOM 800 N N . LYS A 1 103 ? -15.909 -5.917 25.526 1.00 82.81 103 LYS A N 1
ATOM 801 C CA . LYS A 1 103 ? -15.059 -6.113 26.702 1.00 82.81 103 LYS A CA 1
ATOM 802 C C . LYS A 1 103 ? -15.743 -5.564 27.949 1.00 82.81 103 LYS A C 1
ATOM 804 O O . LYS A 1 103 ? -16.162 -4.412 27.957 1.00 82.81 103 LYS A O 1
ATOM 809 N N . ASP A 1 104 ? -15.831 -6.381 28.998 1.00 80.81 104 ASP A N 1
ATOM 810 C CA . ASP A 1 104 ? -16.364 -5.991 30.313 1.00 80.81 104 ASP A CA 1
ATOM 811 C C . ASP A 1 104 ? -17.765 -5.336 30.240 1.00 80.81 104 ASP A C 1
ATOM 813 O O . ASP A 1 104 ? -18.027 -4.320 30.883 1.00 8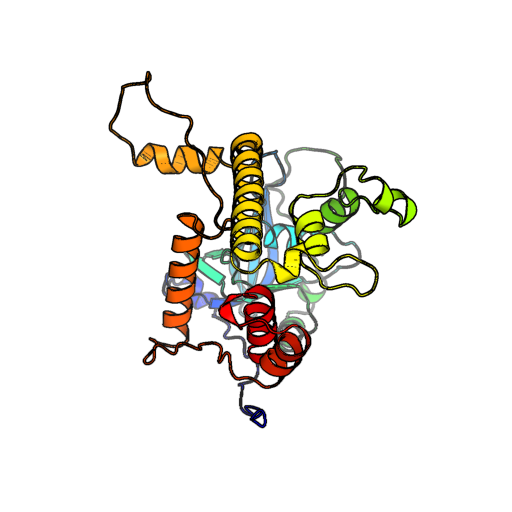0.81 104 ASP A O 1
ATOM 817 N N . GLY A 1 105 ? -18.657 -5.875 29.395 1.00 79.88 105 GLY A N 1
ATOM 818 C CA . GLY A 1 105 ? -20.010 -5.336 29.181 1.00 79.88 105 GLY A CA 1
ATOM 819 C C . GLY A 1 105 ? -20.059 -4.005 28.414 1.00 79.88 105 GLY A C 1
ATOM 820 O O . GLY A 1 105 ? -21.111 -3.374 28.332 1.00 79.88 105 GLY A O 1
ATOM 821 N N . GLN A 1 106 ? -18.931 -3.565 27.854 1.00 86.00 106 GLN A N 1
ATOM 822 C CA . GLN A 1 106 ? -18.814 -2.368 27.024 1.00 86.00 106 GLN A CA 1
ATOM 823 C C . GLN A 1 106 ? -18.446 -2.745 25.597 1.00 86.00 106 GLN A C 1
ATOM 825 O O . GLN A 1 106 ? -17.810 -3.770 25.343 1.00 86.00 106 GLN A O 1
ATOM 830 N N . VAL A 1 107 ? -18.811 -1.874 24.664 1.00 90.31 107 VAL A N 1
ATOM 831 C CA . VAL A 1 107 ? -18.544 -2.066 23.244 1.00 90.31 107 VAL A CA 1
ATOM 832 C C . VAL A 1 107 ? -17.641 -0.958 22.717 1.00 90.31 107 VAL A C 1
ATOM 834 O O . VAL A 1 107 ? -17.683 0.188 23.164 1.00 90.31 107 VAL A O 1
ATOM 837 N N . SER A 1 108 ? -16.779 -1.286 21.763 1.00 90.00 108 SER A N 1
ATOM 838 C CA . SER A 1 108 ? -15.944 -0.307 21.066 1.00 90.00 108 SER A CA 1
ATOM 839 C C . SER A 1 108 ? -15.701 -0.715 19.622 1.00 90.00 108 SER A C 1
ATOM 841 O O . SER A 1 108 ? -15.782 -1.894 19.282 1.00 90.00 108 SER A O 1
ATOM 843 N N . ASN A 1 109 ? -15.395 0.250 18.757 1.00 88.25 109 ASN A N 1
ATOM 844 C CA . ASN A 1 109 ? -15.007 -0.068 17.385 1.00 88.25 109 ASN A CA 1
ATOM 845 C C . ASN A 1 109 ? -13.657 -0.813 17.351 1.00 88.25 109 ASN A C 1
ATOM 847 O O . ASN A 1 109 ? -12.710 -0.421 18.039 1.00 88.25 109 ASN A O 1
ATOM 851 N N . ALA A 1 110 ? -13.549 -1.835 16.500 1.00 78.31 110 ALA A N 1
ATOM 852 C CA . ALA A 1 110 ? -12.277 -2.405 16.070 1.00 78.31 110 ALA A CA 1
ATOM 853 C C . ALA A 1 110 ? -11.510 -1.378 15.216 1.00 78.31 110 ALA A C 1
ATOM 855 O O . ALA A 1 110 ? -12.098 -0.449 14.655 1.00 78.31 110 ALA A O 1
ATOM 856 N N . TRP A 1 111 ? -10.182 -1.501 15.155 1.00 67.81 111 TRP A N 1
ATOM 857 C CA . TRP A 1 111 ? -9.295 -0.460 14.616 1.00 67.81 111 TRP A CA 1
ATOM 858 C C . TRP A 1 111 ? -9.715 0.036 13.221 1.00 67.81 111 TRP A C 1
ATOM 860 O O . TRP A 1 111 ? -9.991 1.225 13.060 1.00 67.81 111 TRP A O 1
ATOM 870 N N . SER A 1 112 ? -9.791 -0.860 12.236 1.00 65.88 112 SER A N 1
ATOM 871 C CA . SER A 1 112 ? -10.137 -0.546 10.838 1.00 65.88 112 SER A CA 1
ATOM 872 C C . SER A 1 112 ? -11.335 -1.319 10.291 1.00 65.88 112 SER A C 1
ATOM 874 O O . SER A 1 112 ? -11.862 -0.937 9.250 1.00 65.88 112 SER A O 1
ATOM 876 N N . ASP A 1 113 ? -11.768 -2.377 10.976 1.00 72.06 113 ASP A N 1
ATOM 877 C CA . ASP A 1 113 ? -12.670 -3.375 10.381 1.00 72.06 113 ASP A CA 1
ATOM 878 C C . ASP A 1 113 ? -14.146 -3.122 10.714 1.00 72.06 113 ASP A C 1
ATOM 880 O O . ASP A 1 113 ? -15.049 -3.690 10.087 1.00 72.06 113 ASP A O 1
ATOM 884 N N . SER A 1 114 ? -14.404 -2.243 11.686 1.00 85.25 114 SER A N 1
ATOM 885 C CA . SER A 1 114 ? -15.754 -1.805 12.020 1.00 85.25 114 SER A CA 1
ATOM 886 C C . SER A 1 114 ? -16.290 -0.815 10.993 1.00 85.25 114 SER A C 1
ATOM 888 O O . SER A 1 114 ? -15.578 0.041 10.476 1.00 85.25 114 SER A O 1
ATOM 890 N N . LYS A 1 115 ? -17.592 -0.862 10.735 1.00 89.31 115 LYS A N 1
ATOM 891 C CA . LYS A 1 115 ? -18.300 0.171 9.977 1.00 89.31 115 LYS A CA 1
ATOM 892 C C . LYS A 1 115 ? -19.321 0.814 10.891 1.00 89.31 115 LYS A C 1
ATOM 894 O O . LYS A 1 115 ? -20.131 0.119 11.489 1.00 89.31 115 LYS A O 1
ATOM 899 N N . LEU A 1 116 ? -19.261 2.138 10.986 1.00 91.81 116 LEU A N 1
ATOM 900 C CA . LEU A 1 116 ? -20.220 2.945 11.730 1.00 91.81 116 LEU A CA 1
ATOM 901 C C . LEU A 1 116 ? -21.205 3.579 10.749 1.00 91.81 116 LEU A C 1
ATOM 903 O O . LEU A 1 116 ? -20.806 4.431 9.945 1.00 91.81 116 LEU A O 1
ATOM 907 N N . LEU A 1 117 ? -22.468 3.181 10.832 1.00 91.56 117 LEU A N 1
ATOM 908 C CA . LEU A 1 117 ? -23.590 3.743 10.086 1.00 91.56 117 LEU A CA 1
ATOM 909 C C . LEU A 1 117 ? -24.467 4.520 11.070 1.00 91.56 117 LEU A C 1
ATOM 911 O O . LEU A 1 117 ? -24.781 4.011 12.145 1.00 91.56 117 LEU A O 1
ATOM 915 N N . ILE A 1 118 ? -24.800 5.765 10.732 1.00 92.94 118 ILE A N 1
ATOM 916 C CA . ILE A 1 118 ? -25.565 6.668 11.598 1.00 92.94 118 ILE A CA 1
ATOM 917 C C . ILE A 1 118 ? -26.759 7.157 10.793 1.00 92.94 118 ILE A C 1
ATOM 919 O O . ILE A 1 118 ? -26.554 7.877 9.821 1.00 92.94 118 ILE A O 1
ATOM 923 N N . ASN A 1 119 ? -27.967 6.734 11.174 1.00 91.56 119 ASN A N 1
ATOM 924 C CA . ASN A 1 119 ? -29.219 7.042 10.467 1.00 91.56 119 ASN A CA 1
ATOM 925 C C . ASN A 1 119 ? -29.133 6.870 8.931 1.00 91.56 119 ASN A C 1
ATOM 927 O O . ASN A 1 119 ? -29.751 7.622 8.182 1.00 91.56 119 ASN A O 1
ATOM 931 N N . GLU A 1 120 ? -28.337 5.911 8.453 1.00 88.50 120 GLU A N 1
ATOM 932 C CA . GLU A 1 120 ? -28.230 5.627 7.019 1.00 88.50 120 GLU A CA 1
ATOM 933 C C . GLU A 1 120 ? -29.530 4.979 6.521 1.00 88.50 120 GLU A C 1
ATOM 935 O O . GLU A 1 120 ? -30.215 4.278 7.271 1.00 88.50 120 GLU A O 1
ATOM 940 N N . ASP A 1 121 ? -29.856 5.186 5.246 1.00 88.19 121 ASP A N 1
ATOM 941 C CA . ASP A 1 121 ? -31.065 4.643 4.623 1.00 88.19 121 ASP A CA 1
ATOM 942 C C . ASP A 1 121 ? -30.905 3.148 4.291 1.00 88.19 121 ASP A C 1
ATOM 944 O O . ASP A 1 121 ? -30.674 2.753 3.147 1.00 88.19 121 ASP A O 1
ATOM 948 N N . ILE A 1 122 ? -30.940 2.311 5.333 1.00 87.88 122 ILE A N 1
ATOM 949 C CA . ILE A 1 122 ? -30.878 0.846 5.243 1.00 87.88 122 ILE A CA 1
ATOM 950 C C . ILE A 1 122 ? -32.032 0.189 6.019 1.00 87.88 122 ILE A C 1
ATOM 952 O O . ILE A 1 122 ? -32.453 0.731 7.047 1.00 87.88 122 ILE A O 1
ATOM 956 N N . PRO A 1 123 ? -32.530 -0.988 5.581 1.00 86.94 123 PRO A N 1
ATOM 957 C CA . PRO A 1 123 ? -33.714 -1.622 6.165 1.00 86.94 123 PRO A CA 1
ATOM 958 C C . PRO A 1 123 ? -33.631 -1.834 7.680 1.00 86.94 123 PRO A C 1
ATOM 960 O O . PRO A 1 123 ? -34.610 -1.608 8.383 1.00 86.94 123 PRO A O 1
ATOM 963 N N . GLU A 1 124 ? -32.465 -2.217 8.198 1.00 89.62 124 GLU A N 1
ATOM 964 C CA . GLU A 1 124 ? -32.260 -2.518 9.616 1.00 89.62 124 GLU A CA 1
ATOM 965 C C . GLU A 1 124 ? -32.375 -1.271 10.499 1.00 89.62 124 GLU A C 1
ATOM 967 O O . GLU A 1 124 ? -32.965 -1.326 11.576 1.00 89.62 124 GLU A O 1
ATOM 972 N N . ILE A 1 125 ? -31.841 -0.133 10.040 1.00 89.44 125 ILE A N 1
ATOM 973 C CA . ILE A 1 125 ? -31.943 1.141 10.765 1.00 89.44 125 ILE A CA 1
ATOM 974 C C . ILE A 1 125 ? -33.371 1.677 10.686 1.00 89.44 125 ILE A C 1
ATOM 976 O O . ILE A 1 125 ? -33.886 2.146 11.698 1.00 89.44 125 ILE A O 1
ATOM 980 N N . GLN A 1 126 ? -34.027 1.578 9.527 1.00 89.75 126 GLN A N 1
ATOM 981 C CA . GLN A 1 126 ? -35.412 2.030 9.370 1.00 89.75 126 GLN A CA 1
ATOM 982 C C . GLN A 1 126 ? -36.381 1.207 10.231 1.00 89.75 126 GLN A C 1
ATOM 984 O O . GLN A 1 126 ? -37.214 1.781 10.930 1.00 89.75 126 GLN A O 1
ATOM 989 N N . ASP A 1 127 ? -36.234 -0.122 10.252 1.00 90.31 127 ASP A N 1
ATOM 990 C CA . ASP A 1 127 ? -37.030 -1.010 11.110 1.00 90.31 127 ASP A CA 1
ATOM 991 C C . ASP A 1 127 ? -36.793 -0.719 12.600 1.00 90.31 127 ASP A C 1
ATOM 993 O O . ASP A 1 127 ? -37.743 -0.628 13.380 1.00 90.31 127 ASP A O 1
ATOM 997 N N . PHE A 1 128 ? -35.537 -0.493 12.999 1.00 91.44 128 PHE A N 1
ATOM 998 C CA . PHE A 1 128 ? -35.212 -0.116 14.373 1.00 91.44 128 PHE A CA 1
ATOM 999 C C . PHE A 1 128 ? -35.829 1.238 14.751 1.00 91.44 128 PHE A C 1
ATOM 1001 O O . PHE A 1 128 ? -36.466 1.353 15.796 1.00 91.44 128 PHE A O 1
ATOM 1008 N N . MET A 1 129 ? -35.690 2.252 13.890 1.00 89.44 129 MET A N 1
ATOM 1009 C CA . MET A 1 129 ? -36.268 3.584 14.090 1.00 89.44 129 MET A CA 1
ATOM 1010 C C . MET A 1 129 ? -37.790 3.531 14.213 1.00 89.44 129 MET A C 1
ATOM 1012 O O . MET A 1 129 ? -38.351 4.157 15.109 1.00 89.44 129 MET A O 1
ATOM 1016 N N . PHE A 1 130 ? -38.457 2.747 13.363 1.00 88.44 130 PHE A N 1
ATOM 1017 C CA . PHE A 1 130 ? -39.907 2.567 13.403 1.00 88.44 130 PHE A CA 1
ATOM 1018 C C . PHE A 1 130 ? -40.382 1.938 14.721 1.00 88.44 130 PHE A C 1
ATOM 1020 O O . PHE A 1 130 ? -41.439 2.303 15.233 1.00 88.44 130 PHE A O 1
ATOM 1027 N N . LYS A 1 131 ? -39.587 1.026 15.294 1.00 90.06 131 LYS A N 1
ATOM 1028 C CA . LYS A 1 131 ? -39.889 0.337 16.558 1.00 90.06 131 LYS A CA 1
ATOM 1029 C C . LYS A 1 131 ? -39.563 1.152 17.813 1.00 90.06 131 LYS A C 1
ATOM 1031 O O . LYS A 1 131 ? -39.967 0.742 18.902 1.00 90.06 131 LYS A O 1
ATOM 1036 N N . LEU A 1 132 ? -38.854 2.277 17.697 1.00 86.94 132 LEU A N 1
ATOM 1037 C CA . LEU A 1 132 ? -38.597 3.156 18.840 1.00 86.94 132 LEU A CA 1
ATOM 1038 C C . LEU A 1 132 ? -39.892 3.820 19.342 1.00 86.94 132 LEU A C 1
ATOM 1040 O O . LEU A 1 132 ? -40.758 4.162 18.536 1.00 86.94 132 LEU A O 1
ATOM 1044 N N . PRO A 1 133 ? -40.025 4.080 20.655 1.00 83.06 133 PRO A N 1
ATOM 1045 C CA . PRO A 1 133 ? -41.137 4.864 21.185 1.00 83.06 133 PRO A CA 1
ATOM 1046 C C . PRO A 1 133 ? -41.192 6.266 20.558 1.00 83.06 133 PRO A C 1
ATOM 1048 O O . PRO A 1 133 ? -40.164 6.922 20.398 1.00 83.06 133 PRO A O 1
ATOM 1051 N N . THR A 1 134 ? -42.394 6.778 20.276 1.00 74.75 134 THR A N 1
ATOM 1052 C CA . THR A 1 134 ? -42.620 8.070 19.589 1.00 74.75 134 THR A CA 1
ATOM 1053 C C . THR A 1 134 ? -41.921 9.267 20.249 1.00 74.75 134 THR A C 1
ATOM 1055 O O . THR A 1 134 ? -41.554 10.222 19.563 1.00 74.75 134 THR A O 1
ATOM 1058 N N . ASN A 1 135 ? -41.726 9.223 21.570 1.00 71.75 135 ASN A N 1
ATOM 1059 C CA . ASN A 1 135 ? -41.012 10.261 22.319 1.00 71.75 135 ASN A CA 1
ATOM 1060 C C . ASN A 1 135 ? -39.503 10.220 22.026 1.00 71.75 135 ASN A C 1
ATOM 1062 O O . ASN A 1 135 ? -38.896 11.251 21.759 1.00 71.75 135 ASN A O 1
ATOM 1066 N N . GLU A 1 136 ? -38.917 9.021 21.971 1.00 73.19 136 GLU A N 1
ATOM 1067 C CA . GLU A 1 136 ? -37.484 8.827 21.722 1.00 73.19 136 GLU A CA 1
ATOM 1068 C C . GLU A 1 136 ? -37.110 9.101 20.261 1.00 73.19 136 GLU A C 1
ATOM 1070 O O . GLU A 1 136 ? -35.998 9.536 20.001 1.00 73.19 136 GLU A O 1
ATOM 1075 N N . GLN A 1 137 ? -38.039 8.934 19.310 1.00 71.00 137 GLN A N 1
ATOM 1076 C CA . GLN A 1 137 ? -37.817 9.239 17.887 1.00 71.00 137 GLN A CA 1
ATOM 1077 C C . GLN A 1 137 ? -37.529 10.728 17.616 1.00 71.00 137 GLN A C 1
ATOM 1079 O O . GLN A 1 137 ? -36.819 11.067 16.665 1.00 71.00 137 GLN A O 1
ATOM 1084 N N . LYS A 1 138 ? -38.098 11.627 18.428 1.00 68.31 138 LYS A N 1
ATOM 1085 C CA . LYS A 1 138 ? -38.071 13.082 18.197 1.00 68.31 138 LYS A CA 1
ATOM 1086 C C . LYS A 1 138 ? -37.034 13.816 19.041 1.00 68.31 138 LYS A C 1
ATOM 1088 O O . LYS A 1 138 ? -36.747 14.980 18.764 1.00 68.31 138 LYS A O 1
ATOM 1093 N N . GLU A 1 139 ? -36.463 13.156 20.040 1.00 74.38 139 GLU A N 1
ATOM 1094 C CA . GLU A 1 139 ? -35.518 13.765 20.967 1.00 74.38 139 GLU A CA 1
ATOM 1095 C C . GLU A 1 139 ? -34.073 13.515 20.535 1.00 74.38 139 GLU A C 1
ATOM 1097 O O . GLU A 1 139 ? -33.666 12.399 20.217 1.00 74.38 139 GLU A O 1
ATOM 1102 N N . LYS A 1 140 ? -33.277 14.588 20.520 1.00 81.44 140 LYS A N 1
ATOM 1103 C CA . LYS A 1 140 ? -31.833 14.500 20.305 1.00 81.44 140 LYS A CA 1
ATOM 1104 C C . LYS A 1 140 ? -31.166 14.120 21.633 1.00 81.44 140 LYS A C 1
ATOM 1106 O O . LYS A 1 140 ? -31.506 14.730 22.650 1.00 81.44 140 LYS A O 1
ATOM 1111 N N . PRO A 1 141 ? -30.212 13.172 21.655 1.00 79.62 141 PRO A N 1
ATOM 1112 C CA . PRO A 1 141 ? -29.562 12.756 22.894 1.00 79.62 141 PRO A CA 1
ATOM 1113 C C . PRO A 1 141 ? -28.869 13.932 23.575 1.00 79.62 141 PRO A C 1
ATOM 1115 O O . PRO A 1 141 ? -28.192 14.733 22.926 1.00 79.62 141 PRO A O 1
ATOM 1118 N N . THR A 1 142 ? -29.024 14.031 24.891 1.00 75.62 142 THR A N 1
ATOM 1119 C CA . THR A 1 142 ? -28.428 15.107 25.684 1.00 75.62 142 THR A CA 1
ATOM 1120 C C . THR A 1 142 ? -27.006 14.756 26.123 1.00 75.62 142 THR A C 1
ATOM 1122 O O . THR A 1 142 ? -26.652 13.603 26.388 1.00 75.62 142 THR A O 1
ATOM 1125 N N . GLN A 1 143 ? -26.151 15.778 26.190 1.00 71.56 143 GLN A N 1
ATOM 1126 C CA . GLN A 1 143 ? -24.808 15.648 26.744 1.00 71.56 143 GLN A CA 1
ATOM 1127 C C . GLN A 1 143 ? -24.875 15.733 28.271 1.00 71.56 143 GLN A C 1
ATOM 1129 O O . GLN A 1 143 ? -25.431 16.685 28.819 1.00 71.56 143 GLN A O 1
ATOM 1134 N N . SER A 1 144 ? -24.284 14.761 28.966 1.00 59.72 144 SER A N 1
ATOM 1135 C CA . SER A 1 144 ? -24.302 14.749 30.431 1.00 59.72 144 SER A CA 1
ATOM 1136 C C . SER A 1 144 ? -23.543 15.956 31.022 1.00 59.72 144 SER A C 1
ATOM 1138 O O . SER A 1 144 ? -22.430 16.294 30.606 1.00 59.72 144 SER A O 1
ATOM 1140 N N . LEU A 1 145 ? -24.131 16.595 32.043 1.00 44.56 145 LEU A N 1
ATOM 1141 C CA . LEU A 1 145 ? -23.621 17.805 32.721 1.00 44.56 145 LEU A CA 1
ATOM 1142 C C . LEU A 1 145 ? -22.244 17.633 33.402 1.00 44.56 145 LEU A C 1
ATOM 1144 O O . LEU A 1 145 ? -21.638 18.618 33.818 1.00 44.56 145 LEU A O 1
ATOM 1148 N N . LYS A 1 146 ? -21.703 16.409 33.492 1.00 45.88 146 LYS A N 1
ATOM 1149 C CA . LYS A 1 146 ? -20.412 16.113 34.147 1.00 45.88 146 LYS A CA 1
ATOM 1150 C C . LYS A 1 146 ? -19.170 16.493 33.319 1.00 45.88 146 LYS A C 1
ATOM 1152 O O . LYS A 1 146 ? -18.057 16.306 33.800 1.00 45.88 146 LYS A O 1
ATOM 1157 N N . SER A 1 147 ? -19.333 17.027 32.103 1.00 42.00 147 SER A N 1
ATOM 1158 C CA . SER A 1 147 ? -18.224 17.269 31.158 1.00 42.00 147 SER A CA 1
ATOM 1159 C C . SER A 1 147 ? -17.936 18.745 30.830 1.00 42.00 147 SER A C 1
ATOM 1161 O O . SER A 1 147 ? -17.133 19.030 29.941 1.00 42.00 147 SER A O 1
ATOM 1163 N N . LEU A 1 148 ? -18.538 19.706 31.537 1.00 32.69 148 LEU A N 1
ATOM 1164 C CA . LEU A 1 148 ? -18.302 21.137 31.308 1.00 32.69 148 LEU A CA 1
ATOM 1165 C C . LEU A 1 148 ? -16.998 21.604 31.977 1.00 32.69 148 LEU A C 1
ATOM 1167 O O . LEU A 1 148 ? -17.013 22.244 33.024 1.00 32.69 148 LEU A O 1
ATOM 1171 N N . SER A 1 149 ? -15.850 21.316 31.362 1.00 31.69 149 SER A N 1
ATOM 1172 C CA . SER A 1 149 ? -14.663 22.153 31.566 1.00 31.69 149 SER A CA 1
ATOM 1173 C C . SER A 1 149 ? -13.986 22.515 30.240 1.00 31.69 149 SER A C 1
ATOM 1175 O O . SER A 1 149 ? -13.409 21.687 29.546 1.00 31.69 149 SER A O 1
ATOM 1177 N N . ASN A 1 150 ? -14.067 23.819 29.972 1.00 31.61 150 ASN A N 1
ATOM 1178 C CA . ASN A 1 150 ? -13.190 24.677 29.179 1.00 31.61 150 ASN A CA 1
ATOM 1179 C C . ASN A 1 150 ? -13.171 24.589 27.636 1.00 31.61 150 ASN A C 1
ATOM 1181 O O . ASN A 1 150 ? -12.500 23.761 27.031 1.00 31.61 150 ASN A O 1
ATOM 1185 N N . TRP A 1 151 ? -13.749 25.659 27.071 1.00 32.12 151 TRP A N 1
ATOM 1186 C CA . TRP A 1 151 ? -13.105 26.652 26.187 1.00 32.12 151 TRP A CA 1
ATOM 1187 C C . TRP A 1 151 ? -13.353 26.626 24.665 1.00 32.12 151 TRP A C 1
ATOM 1189 O O . TRP A 1 151 ? -12.980 25.715 23.934 1.00 32.12 151 TRP A O 1
ATOM 1199 N N . SER A 1 152 ? -13.989 27.730 24.245 1.00 31.73 152 SER A N 1
ATOM 1200 C CA . SER A 1 152 ? -13.686 28.655 23.138 1.00 31.73 152 SER A CA 1
ATOM 1201 C C . SER A 1 152 ? -12.898 28.169 21.912 1.00 31.73 152 SER A C 1
ATOM 1203 O O . SER A 1 152 ? -11.681 28.018 21.924 1.00 31.73 152 SER A O 1
ATOM 1205 N N . GLY A 1 153 ? -13.627 28.133 20.791 1.00 40.38 153 GLY A N 1
ATOM 1206 C CA . GLY A 1 153 ? -13.279 28.834 19.549 1.00 40.38 153 GLY A CA 1
ATOM 1207 C C . GLY A 1 153 ? -11.882 28.610 18.970 1.00 40.38 153 GLY A C 1
ATOM 1208 O O . GLY A 1 153 ? -10.992 29.433 19.157 1.00 40.38 153 GLY A O 1
ATOM 1209 N N . GLY A 1 154 ? -11.739 27.570 18.145 1.00 28.70 154 GLY A N 1
ATOM 1210 C CA . GLY A 1 154 ? -10.570 27.375 17.288 1.00 28.70 154 GLY A CA 1
ATOM 1211 C C . GLY A 1 154 ? -10.851 26.447 16.101 1.00 28.70 154 GLY A C 1
ATOM 1212 O O . GLY A 1 154 ? -10.787 25.235 16.251 1.00 28.70 154 GLY A O 1
ATOM 1213 N N . SER A 1 155 ? -11.131 27.055 14.939 1.00 37.53 155 SER A N 1
ATOM 1214 C CA . SER A 1 155 ? -11.175 26.519 13.558 1.00 37.53 155 SER A CA 1
ATOM 1215 C C . SER A 1 155 ? -11.947 25.207 13.288 1.00 37.53 155 SER A C 1
ATOM 1217 O O . SER A 1 155 ? -11.527 24.097 13.616 1.00 37.53 155 SER A O 1
ATOM 1219 N N . GLN A 1 156 ? -13.067 25.382 12.580 1.00 45.09 156 GLN A N 1
ATOM 1220 C CA . GLN A 1 156 ? -14.073 24.399 12.164 1.00 45.09 156 GLN A CA 1
ATOM 1221 C C . GLN A 1 156 ? -13.679 23.630 10.891 1.00 45.09 156 GLN A C 1
ATOM 1223 O O . GLN A 1 156 ? -14.339 23.762 9.869 1.00 45.09 156 GLN A O 1
ATOM 1228 N N . TYR A 1 157 ? -12.613 22.832 10.921 1.00 39.84 157 TYR A N 1
ATOM 1229 C CA . TYR A 1 157 ? -12.329 21.947 9.784 1.00 39.84 157 TYR A CA 1
ATOM 1230 C C . TYR A 1 157 ? -12.252 20.480 10.213 1.00 39.84 157 TYR A C 1
ATOM 1232 O O . TYR A 1 157 ? -11.347 20.068 10.949 1.00 39.84 157 TYR A O 1
ATOM 1240 N N . SER A 1 158 ? -13.213 19.692 9.723 1.00 49.06 158 SER A N 1
ATOM 1241 C CA . SER A 1 158 ? -13.245 18.226 9.729 1.00 49.06 158 SER A CA 1
ATOM 1242 C C . SER A 1 158 ? -11.974 17.636 9.097 1.00 49.06 158 SER A C 1
ATOM 1244 O O . SER A 1 158 ? -11.247 18.338 8.405 1.00 49.06 158 SER A O 1
ATOM 1246 N N . PRO A 1 159 ? -11.644 16.345 9.277 1.00 48.12 159 PRO A N 1
ATOM 1247 C CA . PRO A 1 159 ? -10.477 15.737 8.627 1.00 48.12 159 PRO A CA 1
ATOM 1248 C C . PRO A 1 159 ? -10.480 15.856 7.094 1.00 48.12 159 PRO A C 1
ATOM 1250 O O . PRO A 1 159 ? -9.412 16.004 6.500 1.00 48.12 159 PRO A O 1
ATOM 1253 N N . VAL A 1 160 ? -11.665 15.842 6.472 1.00 45.91 160 VAL A N 1
ATOM 1254 C CA . VAL A 1 160 ? -11.842 16.077 5.032 1.00 45.91 160 VAL A CA 1
ATOM 1255 C C . VAL A 1 160 ? -11.616 17.544 4.714 1.00 45.91 160 VAL A C 1
ATOM 1257 O O . VAL A 1 160 ? -10.838 17.849 3.824 1.00 45.91 160 VAL A O 1
ATOM 1260 N N . GLU A 1 161 ? -12.189 18.464 5.485 1.00 44.25 161 GLU A N 1
ATOM 1261 C CA . GLU A 1 161 ? -11.938 19.889 5.282 1.00 44.25 161 GLU A CA 1
ATOM 1262 C C . GLU A 1 161 ? -10.498 20.266 5.606 1.00 44.25 161 GLU A C 1
ATOM 1264 O O . GLU A 1 161 ? -9.963 21.136 4.959 1.00 44.25 161 GLU A O 1
ATOM 1269 N N . ARG A 1 162 ? -9.804 19.583 6.517 1.00 49.50 162 ARG A N 1
ATOM 1270 C CA . ARG A 1 162 ? -8.377 19.775 6.792 1.00 49.50 162 ARG A CA 1
ATOM 1271 C C . ARG A 1 162 ? -7.523 19.186 5.668 1.00 49.50 162 ARG A C 1
ATOM 1273 O O . ARG A 1 162 ? -6.463 19.731 5.379 1.00 49.50 162 ARG A O 1
ATOM 1280 N N . PHE A 1 163 ? -7.974 18.106 5.026 1.00 48.00 163 PHE A N 1
ATOM 1281 C CA . PHE A 1 163 ? -7.375 17.592 3.796 1.00 48.00 163 PHE A CA 1
ATOM 1282 C C . PHE A 1 163 ? -7.614 18.542 2.625 1.00 48.00 163 PHE A C 1
ATOM 1284 O O . PHE A 1 163 ? -6.666 18.785 1.909 1.00 48.00 163 PHE A O 1
ATOM 1291 N N . VAL A 1 164 ? -8.802 19.131 2.464 1.00 52.75 164 VAL A N 1
ATOM 1292 C CA . VAL A 1 164 ? -9.142 20.077 1.382 1.00 52.75 164 VAL A CA 1
ATOM 1293 C C . VAL A 1 164 ? -8.538 21.467 1.623 1.00 52.75 164 VAL A C 1
ATOM 1295 O O . VAL A 1 164 ? -8.049 22.091 0.695 1.00 52.75 164 VAL A O 1
ATOM 1298 N N . HIS A 1 165 ? -8.487 21.925 2.870 1.00 44.47 165 HIS A N 1
ATOM 1299 C CA . HIS A 1 165 ? -7.898 23.197 3.299 1.00 44.47 165 HIS A CA 1
ATOM 1300 C C . HIS A 1 165 ? -6.364 23.159 3.258 1.00 44.47 165 HIS A C 1
ATOM 1302 O O . HIS A 1 165 ? -5.726 24.181 3.024 1.00 44.47 165 HIS A O 1
ATOM 1308 N N . ASN A 1 166 ? -5.750 21.984 3.470 1.00 41.12 166 ASN A N 1
ATOM 1309 C CA . ASN A 1 166 ? -4.308 21.787 3.261 1.00 41.12 166 ASN A CA 1
ATOM 1310 C C . ASN A 1 166 ? -3.967 21.193 1.888 1.00 41.12 166 ASN A C 1
ATOM 1312 O O . ASN A 1 166 ? -2.795 21.199 1.498 1.00 41.12 166 ASN A O 1
ATOM 1316 N N . ALA A 1 167 ? -4.948 20.677 1.149 1.00 44.34 167 ALA A N 1
ATOM 1317 C CA . ALA A 1 167 ? -4.795 20.379 -0.260 1.00 44.34 167 ALA A CA 1
ATOM 1318 C C . ALA A 1 167 ? -4.750 21.730 -0.942 1.00 44.34 167 ALA A C 1
ATOM 1320 O O . ALA A 1 167 ? -5.749 22.427 -1.083 1.00 44.34 167 ALA A O 1
ATOM 1321 N N . LYS A 1 168 ? -3.552 22.118 -1.363 1.00 43.22 168 LYS A N 1
ATOM 1322 C CA . LYS A 1 168 ? -3.443 23.199 -2.325 1.00 43.22 168 LYS A CA 1
ATOM 1323 C C . LYS A 1 168 ? -4.299 22.794 -3.523 1.00 43.22 168 LYS A C 1
ATOM 1325 O O . LYS A 1 168 ? -3.980 21.806 -4.183 1.00 43.22 168 LYS A O 1
ATOM 1330 N N . TYR A 1 169 ? -5.380 23.528 -3.773 1.00 47.00 169 TYR A N 1
ATOM 1331 C CA . TYR A 1 169 ? -5.977 23.571 -5.097 1.00 47.00 169 TYR A CA 1
ATOM 1332 C C . TYR A 1 169 ? -4.954 24.262 -5.965 1.00 47.00 169 TYR A C 1
ATOM 1334 O O . TYR A 1 169 ? -4.819 25.480 -5.966 1.00 47.00 169 TYR A O 1
ATOM 1342 N N . ILE A 1 170 ? -4.137 23.440 -6.596 1.00 46.06 170 ILE A N 1
ATOM 1343 C CA . ILE A 1 170 ? -3.165 23.933 -7.527 1.00 46.06 170 ILE A CA 1
ATOM 1344 C C . ILE A 1 170 ? -3.945 24.150 -8.826 1.00 46.06 170 ILE A C 1
ATOM 1346 O O . ILE A 1 170 ? -4.402 23.176 -9.427 1.00 46.06 170 ILE A O 1
ATOM 1350 N N . SER A 1 171 ? -4.160 25.406 -9.231 1.00 45.66 171 SER A N 1
ATOM 1351 C CA . SER A 1 171 ? -4.703 25.686 -10.567 1.00 45.66 171 SER A CA 1
ATOM 1352 C C . SER A 1 171 ? -3.819 24.999 -11.619 1.00 45.66 171 SER A C 1
ATOM 1354 O O . SER A 1 171 ? -2.642 24.735 -11.360 1.00 45.66 171 SER A O 1
ATOM 1356 N N . TRP A 1 172 ? -4.329 24.697 -12.817 1.00 48.56 172 TRP A N 1
ATOM 1357 C CA . TRP A 1 172 ? -3.486 24.128 -13.885 1.00 48.56 172 TRP A CA 1
ATOM 1358 C C . TRP A 1 172 ? -2.228 24.983 -14.160 1.00 48.56 172 TRP A C 1
ATOM 1360 O O . TRP A 1 172 ? -1.180 24.448 -14.513 1.00 48.56 172 TRP A O 1
ATOM 1370 N N . GLU A 1 173 ? -2.306 26.288 -13.890 1.00 52.16 173 GLU A N 1
ATOM 1371 C CA . GLU A 1 173 ? -1.213 27.266 -13.970 1.00 52.16 173 GLU A CA 1
ATOM 1372 C C . GLU A 1 173 ? -0.256 27.243 -12.759 1.00 52.16 173 GLU A C 1
ATOM 1374 O O . GLU A 1 173 ? 0.896 27.658 -12.865 1.00 52.16 173 GLU A O 1
ATOM 1379 N N . GLU A 1 174 ? -0.688 26.754 -11.595 1.00 51.12 174 GLU A N 1
ATOM 1380 C CA . GLU A 1 174 ? 0.179 26.523 -10.437 1.00 51.12 174 GLU A CA 1
ATOM 1381 C C . GLU A 1 174 ? 0.750 25.093 -10.399 1.00 51.12 174 GLU A C 1
ATOM 1383 O O . GLU A 1 174 ? 1.782 24.856 -9.764 1.00 51.12 174 GLU A O 1
ATOM 1388 N N . ALA A 1 175 ? 0.119 24.121 -11.076 1.00 51.09 175 ALA A N 1
ATOM 1389 C CA . ALA A 1 175 ? 0.543 22.711 -11.106 1.00 51.09 175 ALA A CA 1
ATOM 1390 C C . ALA A 1 175 ? 1.843 22.563 -11.889 1.00 51.09 175 ALA A C 1
ATOM 1392 O O . ALA A 1 175 ? 2.665 21.685 -11.618 1.00 51.09 175 ALA A O 1
ATOM 1393 N N . THR A 1 176 ? 2.075 23.531 -12.764 1.00 53.97 176 THR A N 1
ATOM 1394 C CA . THR A 1 176 ? 3.287 23.779 -13.527 1.00 53.97 176 THR A CA 1
ATOM 1395 C C . THR A 1 176 ? 4.378 24.538 -12.748 1.00 53.97 176 THR A C 1
ATOM 1397 O O . THR A 1 176 ? 5.434 24.800 -13.314 1.00 53.97 176 THR A O 1
ATOM 1400 N N . LYS A 1 177 ? 4.232 24.824 -11.436 1.00 50.41 177 LYS A N 1
ATOM 1401 C CA . LYS A 1 177 ? 5.292 25.470 -10.614 1.00 50.41 177 LYS A CA 1
ATOM 1402 C C . LYS A 1 177 ? 6.322 24.517 -9.991 1.00 50.41 177 LYS A C 1
ATOM 1404 O O . LYS A 1 177 ? 7.205 24.971 -9.254 1.00 50.41 177 LYS A O 1
ATOM 1409 N N . ARG A 1 178 ? 6.285 23.202 -10.241 1.00 60.38 178 ARG A N 1
ATOM 1410 C CA . ARG A 1 178 ? 7.459 22.367 -9.915 1.00 60.38 178 ARG A CA 1
ATOM 1411 C C . ARG A 1 178 ? 8.551 22.624 -10.952 1.00 60.38 178 ARG A C 1
ATOM 1413 O O . ARG A 1 178 ? 8.575 21.995 -11.997 1.00 60.38 178 ARG A O 1
ATOM 1420 N N . ASN A 1 179 ? 9.521 23.470 -10.606 1.00 70.44 179 ASN A N 1
ATOM 1421 C CA . ASN A 1 179 ? 10.727 23.683 -11.422 1.00 70.44 179 ASN A CA 1
ATOM 1422 C C . ASN A 1 179 ? 11.742 22.515 -11.330 1.00 70.44 179 ASN A C 1
ATOM 1424 O O . ASN A 1 179 ? 12.900 22.636 -11.718 1.00 70.44 179 ASN A O 1
ATOM 1428 N N . ARG A 1 180 ? 11.358 21.388 -10.715 1.00 75.75 180 ARG A N 1
ATOM 1429 C CA . ARG A 1 180 ? 12.198 20.192 -10.579 1.00 75.75 180 ARG A CA 1
ATOM 1430 C C . ARG A 1 180 ? 11.340 18.943 -10.743 1.00 75.75 180 ARG A C 1
ATOM 1432 O O . ARG A 1 180 ? 10.326 18.803 -10.060 1.00 75.75 180 ARG A O 1
ATOM 1439 N N . LEU A 1 181 ? 11.782 18.047 -11.621 1.00 83.94 181 LEU A N 1
ATOM 1440 C CA . LEU A 1 181 ? 11.192 16.727 -11.840 1.00 83.94 181 LEU A CA 1
ATOM 1441 C C . LEU A 1 181 ? 11.651 15.751 -10.755 1.00 83.94 181 LEU A C 1
ATOM 1443 O O . LEU A 1 181 ? 12.806 15.789 -10.322 1.00 83.94 181 LEU A O 1
ATOM 1447 N N . THR A 1 182 ? 10.765 14.851 -10.332 1.00 86.94 182 THR A N 1
ATOM 1448 C CA . THR A 1 182 ? 11.177 13.719 -9.496 1.00 86.94 182 THR A CA 1
ATOM 1449 C C . THR A 1 182 ? 11.975 12.711 -10.322 1.00 86.94 182 THR A C 1
ATOM 1451 O O . THR A 1 182 ? 11.775 12.571 -11.531 1.00 86.94 182 THR A O 1
ATOM 1454 N N . ILE A 1 183 ? 12.852 11.949 -9.659 1.00 88.62 183 ILE A N 1
ATOM 1455 C CA . ILE A 1 183 ? 13.630 10.880 -10.309 1.00 88.62 183 ILE A CA 1
ATOM 1456 C C . ILE A 1 183 ? 12.686 9.880 -10.992 1.00 88.62 183 ILE A C 1
ATOM 1458 O O . ILE A 1 183 ? 12.942 9.458 -12.115 1.00 88.62 183 ILE A O 1
ATOM 1462 N N . ARG A 1 184 ? 11.552 9.559 -10.353 1.00 88.31 184 ARG A N 1
ATOM 1463 C CA . ARG A 1 184 ? 10.532 8.661 -10.908 1.00 88.31 184 ARG A CA 1
ATOM 1464 C C . ARG A 1 184 ? 9.906 9.200 -12.189 1.00 88.31 184 ARG A C 1
ATOM 1466 O O . ARG A 1 184 ? 9.774 8.446 -13.148 1.00 88.31 184 ARG A O 1
ATOM 1473 N N . GLU A 1 185 ? 9.494 10.466 -12.208 1.00 88.50 185 GLU A N 1
ATOM 1474 C CA . GLU A 1 185 ? 8.882 11.083 -13.396 1.00 88.50 185 GLU A CA 1
ATOM 1475 C C . GLU A 1 185 ? 9.873 11.125 -14.553 1.00 88.50 185 GLU A C 1
ATOM 1477 O O . GLU A 1 185 ? 9.538 10.724 -15.665 1.00 88.50 185 GLU A O 1
ATOM 1482 N N . TRP A 1 186 ? 11.115 11.523 -14.271 1.00 90.00 186 TRP A N 1
ATOM 1483 C CA . TRP A 1 186 ? 12.173 11.533 -15.268 1.00 90.00 186 TRP A CA 1
ATOM 1484 C C . TRP A 1 186 ? 12.472 10.124 -15.799 1.00 90.00 186 TRP A C 1
ATOM 1486 O O . TRP A 1 186 ? 12.494 9.925 -17.009 1.00 90.00 186 TRP A O 1
ATOM 1496 N N . LEU A 1 187 ? 12.626 9.117 -14.932 1.00 90.75 187 LEU A N 1
ATOM 1497 C CA . LEU A 1 187 ? 12.870 7.735 -15.362 1.00 90.75 187 LEU A CA 1
ATOM 1498 C C . LEU A 1 187 ? 11.698 7.175 -16.167 1.00 90.75 187 LEU A C 1
ATOM 1500 O O . LEU A 1 187 ? 11.917 6.647 -17.251 1.00 90.75 187 LEU A O 1
ATOM 1504 N N . THR A 1 188 ? 10.463 7.336 -15.683 1.00 88.81 188 THR A N 1
ATOM 1505 C CA . THR A 1 188 ? 9.249 6.881 -16.388 1.00 88.81 188 THR A CA 1
ATOM 1506 C C . THR A 1 188 ? 9.161 7.517 -17.770 1.00 88.81 188 THR A C 1
ATOM 1508 O O . THR A 1 188 ? 8.863 6.840 -18.754 1.00 88.81 188 THR A O 1
ATOM 1511 N N . PHE A 1 189 ? 9.495 8.807 -17.864 1.00 88.50 189 PHE A N 1
ATOM 1512 C CA . PHE A 1 189 ? 9.577 9.498 -19.138 1.00 88.50 189 PHE A CA 1
ATOM 1513 C C . PHE A 1 189 ? 10.664 8.888 -20.034 1.00 88.50 189 PHE A C 1
ATOM 1515 O O . PHE A 1 189 ? 10.395 8.633 -21.204 1.00 88.50 189 PHE A O 1
ATOM 1522 N N . ARG A 1 190 ? 11.866 8.622 -19.516 1.00 88.50 190 ARG A N 1
ATOM 1523 C CA . ARG A 1 190 ? 13.017 8.140 -20.302 1.00 88.50 190 ARG A CA 1
ATOM 1524 C C . ARG A 1 190 ? 12.928 6.682 -20.752 1.00 88.50 190 ARG A C 1
ATOM 1526 O O . ARG A 1 190 ? 13.556 6.340 -21.750 1.00 88.50 190 ARG A O 1
ATOM 1533 N N . ILE A 1 191 ? 12.180 5.832 -20.049 1.00 89.94 191 ILE A N 1
ATOM 1534 C CA . ILE A 1 191 ? 12.023 4.408 -20.403 1.00 89.94 191 ILE A CA 1
ATOM 1535 C C . ILE A 1 191 ? 10.899 4.164 -21.424 1.00 89.94 191 ILE A C 1
ATOM 1537 O O . ILE A 1 191 ? 10.762 3.066 -21.967 1.00 89.94 191 ILE A O 1
ATOM 1541 N N . GLN A 1 192 ? 10.068 5.174 -21.688 1.00 88.31 192 GLN A N 1
ATOM 1542 C CA . GLN A 1 192 ? 8.972 5.075 -22.642 1.00 88.31 192 GLN A CA 1
ATOM 1543 C C . GLN A 1 192 ? 9.484 5.229 -24.082 1.00 88.31 192 GLN A C 1
ATOM 1545 O O . GLN A 1 192 ? 10.234 6.148 -24.397 1.00 88.31 192 GLN A O 1
ATOM 1550 N N . SER A 1 193 ? 9.037 4.345 -24.977 1.00 83.25 193 SER A N 1
ATOM 1551 C CA . SER A 1 193 ? 9.320 4.460 -26.413 1.00 83.25 193 SER A CA 1
ATOM 1552 C C . SER A 1 193 ? 8.508 5.603 -27.022 1.00 83.25 193 SER A C 1
ATOM 1554 O O . SER A 1 193 ? 7.296 5.662 -26.810 1.00 83.25 193 SER A O 1
ATOM 1556 N N . ARG A 1 194 ? 9.154 6.470 -27.811 1.00 85.31 194 ARG A N 1
ATOM 1557 C CA . ARG A 1 194 ? 8.526 7.591 -28.530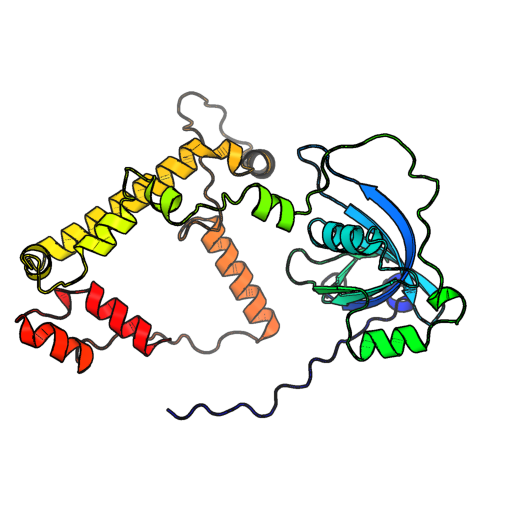 1.00 85.31 194 ARG A CA 1
ATOM 1558 C C . ARG A 1 194 ? 9.103 7.718 -29.936 1.00 85.31 194 ARG A C 1
ATOM 1560 O O . ARG A 1 194 ? 10.290 7.482 -30.140 1.00 85.31 194 ARG A O 1
ATOM 1567 N N . SER A 1 195 ? 8.270 8.089 -30.904 1.00 82.31 195 SER A N 1
ATOM 1568 C CA . SER A 1 195 ? 8.668 8.210 -32.315 1.00 82.31 195 SER A CA 1
ATOM 1569 C C . SER A 1 195 ? 9.595 9.398 -32.587 1.00 82.31 195 SER A C 1
ATOM 1571 O O . SER A 1 195 ? 10.387 9.348 -33.520 1.00 82.31 195 SER A O 1
ATOM 1573 N N . ASN A 1 196 ? 9.520 10.446 -31.766 1.00 86.25 196 ASN A N 1
ATOM 1574 C CA . ASN A 1 196 ? 10.269 11.694 -31.908 1.00 86.25 196 ASN A CA 1
ATOM 1575 C C . ASN A 1 196 ? 11.582 11.743 -31.100 1.00 86.25 196 ASN A C 1
ATOM 1577 O O . ASN A 1 196 ? 12.224 12.788 -31.063 1.00 86.25 196 ASN A O 1
ATOM 1581 N N . GLU A 1 197 ? 11.994 10.647 -30.453 1.00 86.19 197 GLU A N 1
ATOM 1582 C CA . GLU A 1 197 ? 13.211 10.595 -29.630 1.00 86.19 197 GLU A CA 1
ATOM 1583 C C . GLU A 1 197 ? 14.113 9.415 -30.009 1.00 86.19 197 GLU A C 1
ATOM 1585 O O . GLU A 1 197 ? 13.653 8.332 -30.386 1.00 86.19 197 GLU A O 1
ATOM 1590 N N . ALA A 1 198 ? 15.426 9.611 -29.849 1.00 86.38 198 ALA A N 1
ATOM 1591 C CA . ALA A 1 198 ? 16.416 8.574 -30.100 1.00 86.38 198 ALA A CA 1
ATOM 1592 C C . ALA A 1 198 ? 16.200 7.358 -29.181 1.00 86.38 198 ALA A C 1
ATOM 1594 O O . ALA A 1 198 ? 16.236 7.449 -27.954 1.00 86.38 198 ALA A O 1
ATOM 1595 N N . GLN A 1 199 ? 16.051 6.183 -29.792 1.00 86.88 199 GLN A N 1
ATOM 1596 C CA . GLN A 1 199 ? 15.804 4.913 -29.099 1.00 86.88 199 GLN A CA 1
ATOM 1597 C C . GLN A 1 199 ? 17.093 4.226 -28.608 1.00 86.88 199 GLN A C 1
ATOM 1599 O O . GLN A 1 199 ? 17.065 3.054 -28.235 1.00 86.88 199 GLN A O 1
ATOM 1604 N N . THR A 1 200 ? 18.230 4.932 -28.602 1.00 91.06 200 THR A N 1
ATOM 1605 C CA . THR A 1 200 ? 19.559 4.383 -28.274 1.00 91.06 200 THR A CA 1
ATOM 1606 C C . THR A 1 200 ? 19.577 3.714 -26.903 1.00 91.06 200 THR A C 1
ATOM 1608 O O . THR A 1 200 ? 20.018 2.573 -26.783 1.00 91.06 200 THR A O 1
ATOM 1611 N N . LEU A 1 201 ? 19.019 4.379 -25.884 1.00 91.12 201 LEU A N 1
ATOM 1612 C CA . LEU A 1 201 ? 18.918 3.823 -24.534 1.00 91.12 201 LEU A CA 1
ATOM 1613 C C . LEU A 1 201 ? 18.111 2.517 -24.536 1.00 91.12 201 LEU A C 1
ATOM 1615 O O . LEU A 1 201 ? 18.590 1.503 -24.043 1.00 91.12 201 LEU A O 1
ATOM 1619 N N . LEU A 1 202 ? 16.929 2.515 -25.158 1.00 90.69 202 LEU A N 1
ATOM 1620 C CA . LEU A 1 202 ? 16.007 1.371 -25.179 1.00 90.69 202 LEU A CA 1
ATOM 1621 C C . LEU A 1 202 ? 16.508 0.187 -26.019 1.00 90.69 202 LEU A C 1
ATOM 1623 O O . LEU A 1 202 ? 16.003 -0.926 -25.876 1.00 90.69 202 LEU A O 1
ATOM 1627 N N . ARG A 1 203 ? 17.497 0.412 -26.889 1.00 91.00 203 ARG A N 1
ATOM 1628 C CA . ARG A 1 203 ? 18.128 -0.612 -27.739 1.00 91.00 203 ARG A CA 1
ATOM 1629 C C . ARG A 1 203 ? 19.465 -1.121 -27.199 1.00 91.00 203 ARG A C 1
ATOM 1631 O O . ARG A 1 203 ? 20.046 -2.032 -27.779 1.00 91.00 203 ARG A O 1
ATOM 1638 N N . SER A 1 204 ? 19.939 -0.582 -26.078 1.00 92.69 204 SER A N 1
ATOM 1639 C CA . SER A 1 204 ? 21.275 -0.861 -25.533 1.00 92.69 204 SER A CA 1
ATOM 1640 C C . SER A 1 204 ? 21.402 -2.179 -24.737 1.00 92.69 204 SER A C 1
ATOM 1642 O O . SER A 1 204 ? 22.453 -2.464 -24.159 1.00 92.69 204 SER A O 1
ATOM 1644 N N . ARG A 1 205 ? 20.360 -3.027 -24.732 1.00 93.88 205 ARG A N 1
ATOM 1645 C CA . ARG A 1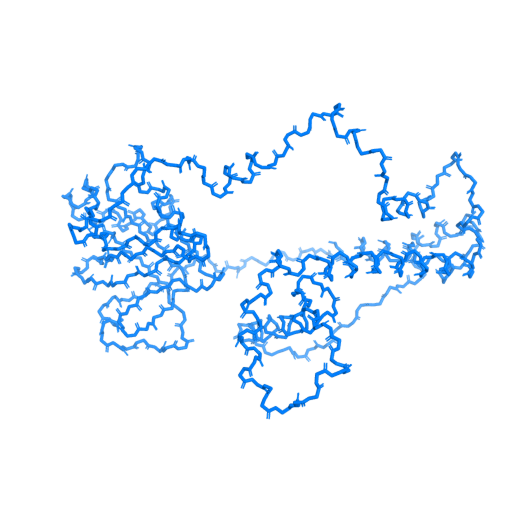 205 ? 20.339 -4.375 -24.123 1.00 93.88 205 ARG A CA 1
ATOM 1646 C C . ARG A 1 205 ? 20.767 -4.366 -22.647 1.00 93.88 205 ARG A C 1
ATOM 1648 O O . ARG A 1 205 ? 20.060 -3.813 -21.813 1.00 93.88 205 ARG A O 1
ATOM 1655 N N . ARG A 1 206 ? 21.922 -4.944 -22.295 1.00 94.88 206 ARG A N 1
ATOM 1656 C CA . ARG A 1 206 ? 22.404 -5.012 -20.899 1.00 94.88 206 ARG A CA 1
ATOM 1657 C C . ARG A 1 206 ? 22.595 -3.628 -20.273 1.00 94.88 206 ARG A C 1
ATOM 1659 O O . ARG A 1 206 ? 22.297 -3.464 -19.096 1.00 94.88 206 ARG A O 1
ATOM 1666 N N . LEU A 1 207 ? 23.010 -2.629 -21.057 1.00 95.06 207 LEU A N 1
ATOM 1667 C CA . LEU A 1 207 ? 23.146 -1.252 -20.565 1.00 95.06 207 LEU A CA 1
ATOM 1668 C C . LEU A 1 207 ? 21.789 -0.653 -20.176 1.00 95.06 207 LEU A C 1
ATOM 1670 O O . LEU A 1 207 ? 21.697 0.082 -19.199 1.00 95.06 207 LEU A O 1
ATOM 1674 N N . TYR A 1 208 ? 20.719 -1.017 -20.886 1.00 94.31 208 TYR A N 1
ATOM 1675 C CA . TYR A 1 208 ? 19.365 -0.613 -20.524 1.00 94.31 208 TYR A CA 1
ATOM 1676 C C . TYR A 1 208 ? 18.919 -1.246 -19.202 1.00 94.31 208 TYR A C 1
ATOM 1678 O O . TYR A 1 208 ? 18.368 -0.560 -18.347 1.00 94.31 208 TYR A O 1
ATOM 1686 N N . GLN A 1 209 ? 19.198 -2.537 -18.997 1.00 94.50 209 GLN A N 1
ATOM 1687 C CA . GLN A 1 209 ? 18.902 -3.209 -17.727 1.00 94.50 209 GLN A CA 1
ATOM 1688 C C . GLN A 1 209 ? 19.653 -2.555 -16.562 1.00 94.50 209 GLN A C 1
ATOM 1690 O O . GLN A 1 209 ? 19.054 -2.293 -15.522 1.00 94.50 209 GLN A O 1
ATOM 1695 N N . GLN A 1 210 ? 20.936 -2.239 -16.756 1.00 95.75 210 GLN A N 1
ATOM 1696 C CA . GLN A 1 210 ? 21.730 -1.519 -15.765 1.00 95.75 210 GLN A CA 1
ATOM 1697 C C . GLN A 1 210 ? 21.128 -0.141 -15.468 1.00 95.75 210 GLN A C 1
ATOM 1699 O O . GLN A 1 210 ? 20.902 0.182 -14.308 1.00 95.75 210 GLN A O 1
ATOM 1704 N N . PHE A 1 211 ? 20.756 0.622 -16.500 1.00 94.69 211 PHE A N 1
ATOM 1705 C CA . PHE A 1 211 ? 20.082 1.910 -16.334 1.00 94.69 211 PHE A CA 1
ATOM 1706 C C . PHE A 1 211 ? 18.789 1.805 -15.505 1.00 94.69 211 PHE A C 1
ATOM 1708 O O . PHE A 1 211 ? 18.523 2.670 -14.671 1.00 94.69 211 PHE A O 1
ATOM 1715 N N . LEU A 1 212 ? 17.986 0.750 -15.699 1.00 93.44 212 LEU A N 1
ATOM 1716 C CA . LEU A 1 212 ? 16.776 0.518 -14.902 1.00 93.44 212 LEU A CA 1
ATOM 1717 C C . LEU A 1 212 ? 17.095 0.238 -13.429 1.00 93.44 212 LEU A C 1
ATOM 1719 O O . LEU A 1 212 ? 16.434 0.791 -12.548 1.00 93.44 212 LEU A O 1
ATOM 1723 N N . VAL A 1 213 ? 18.094 -0.606 -13.161 1.00 94.69 213 VAL A N 1
ATOM 1724 C CA . VAL A 1 213 ? 18.523 -0.950 -11.796 1.00 94.69 213 VAL A CA 1
ATOM 1725 C C . VAL A 1 213 ? 19.104 0.276 -11.092 1.00 94.69 213 VAL A C 1
ATOM 1727 O O . VAL A 1 213 ? 18.695 0.596 -9.976 1.00 94.69 213 VAL A O 1
ATOM 1730 N N . ASP A 1 214 ? 19.981 1.021 -11.761 1.00 95.44 214 ASP A N 1
ATOM 1731 C CA . ASP A 1 214 ? 20.569 2.253 -11.234 1.00 95.44 214 ASP A CA 1
ATOM 1732 C C . ASP A 1 214 ? 19.479 3.299 -10.962 1.00 95.44 214 ASP A C 1
ATOM 1734 O O . ASP A 1 214 ? 19.414 3.882 -9.880 1.00 95.44 214 ASP A O 1
ATOM 1738 N N . GLY A 1 215 ? 18.532 3.466 -11.887 1.00 94.25 215 GLY A N 1
ATOM 1739 C CA . GLY A 1 215 ? 17.379 4.337 -11.685 1.00 94.25 215 GLY A CA 1
ATOM 1740 C C . GLY A 1 215 ? 16.532 3.937 -10.471 1.00 94.25 215 GLY A C 1
ATOM 1741 O O . GLY A 1 215 ? 16.149 4.790 -9.665 1.00 94.25 215 GLY A O 1
ATOM 1742 N N . PHE A 1 216 ? 16.268 2.640 -10.295 1.00 91.94 216 PHE A N 1
ATOM 1743 C CA . PHE A 1 216 ? 15.541 2.127 -9.134 1.00 91.94 216 PHE A CA 1
ATOM 1744 C C . PHE A 1 216 ? 16.288 2.386 -7.820 1.00 91.94 216 PHE A C 1
ATOM 1746 O O . PHE A 1 216 ? 15.700 2.912 -6.874 1.00 91.94 216 PHE A O 1
ATOM 1753 N N . THR A 1 217 ? 17.590 2.097 -7.766 1.00 94.06 217 THR A N 1
ATOM 1754 C CA . THR A 1 217 ? 18.403 2.337 -6.562 1.00 94.06 217 THR A CA 1
ATOM 1755 C C . THR A 1 217 ? 18.491 3.823 -6.210 1.00 94.06 217 THR A C 1
ATOM 1757 O O . THR A 1 217 ? 18.439 4.171 -5.027 1.00 94.06 217 THR A O 1
ATOM 1760 N N . MET A 1 218 ? 18.541 4.719 -7.203 1.00 93.50 218 MET A N 1
ATOM 1761 C CA . MET A 1 218 ? 18.474 6.167 -6.988 1.00 93.50 218 MET A CA 1
ATOM 1762 C C . MET A 1 218 ? 17.146 6.592 -6.350 1.00 93.50 218 MET A C 1
ATOM 1764 O O . MET A 1 218 ? 17.151 7.367 -5.389 1.00 93.50 218 MET A O 1
ATOM 1768 N N . MET A 1 219 ? 16.017 6.076 -6.849 1.00 91.25 219 MET A N 1
ATOM 1769 C CA . MET A 1 219 ? 14.696 6.353 -6.273 1.00 91.25 219 MET A CA 1
ATOM 1770 C C . MET A 1 219 ? 14.583 5.829 -4.839 1.00 91.25 219 MET A C 1
ATOM 1772 O O . MET A 1 219 ? 14.172 6.563 -3.942 1.00 91.25 219 MET A O 1
ATOM 1776 N N . GLU A 1 220 ? 14.980 4.581 -4.594 1.00 90.38 220 GLU A N 1
ATOM 1777 C CA . GLU A 1 220 ? 14.903 3.981 -3.259 1.00 90.38 220 GLU A CA 1
ATOM 1778 C C . GLU A 1 220 ? 15.824 4.683 -2.256 1.00 90.38 220 GLU A C 1
ATOM 1780 O O . GLU A 1 220 ? 15.425 4.960 -1.122 1.00 90.38 220 GLU A O 1
ATOM 1785 N N . SER A 1 221 ? 17.016 5.095 -2.689 1.00 91.75 221 SER A N 1
ATOM 1786 C CA . SER A 1 221 ? 17.926 5.902 -1.873 1.00 91.75 221 SER A CA 1
ATOM 1787 C C . SER A 1 221 ? 17.311 7.247 -1.476 1.00 91.75 221 SER A C 1
ATOM 1789 O O . SER A 1 221 ? 17.483 7.698 -0.341 1.00 91.75 221 SER A O 1
ATOM 1791 N N . GLU A 1 222 ? 16.592 7.904 -2.389 1.00 90.56 222 GLU A N 1
ATOM 1792 C CA . GLU A 1 222 ? 15.904 9.172 -2.131 1.00 90.56 222 GLU A CA 1
ATOM 1793 C C . GLU A 1 222 ? 14.741 8.993 -1.143 1.00 90.56 222 GLU A C 1
ATOM 1795 O O . GLU A 1 222 ? 14.671 9.723 -0.147 1.00 90.56 222 GLU A O 1
ATOM 1800 N N . ARG A 1 223 ? 13.924 7.945 -1.316 1.00 88.88 223 ARG A N 1
ATOM 1801 C CA . ARG A 1 223 ? 12.845 7.578 -0.380 1.00 88.88 223 ARG A CA 1
ATOM 1802 C C . ARG A 1 223 ? 13.376 7.270 1.019 1.00 88.88 223 ARG A C 1
ATOM 1804 O O . ARG A 1 223 ? 12.871 7.816 2.002 1.00 88.88 223 ARG A O 1
ATOM 1811 N N . LEU A 1 224 ? 14.429 6.460 1.133 1.00 89.62 224 LEU A N 1
ATOM 1812 C CA . LEU A 1 224 ? 15.059 6.133 2.417 1.00 89.62 224 LEU A CA 1
ATOM 1813 C C . LEU A 1 224 ? 15.682 7.363 3.081 1.00 89.62 224 LEU A C 1
ATOM 1815 O O . LEU A 1 224 ? 15.562 7.553 4.294 1.00 89.62 224 LEU A O 1
ATOM 1819 N N . ARG A 1 225 ? 16.319 8.239 2.297 1.00 90.25 225 ARG A N 1
ATOM 1820 C CA . ARG A 1 225 ? 16.866 9.507 2.795 1.00 90.25 225 ARG A CA 1
ATOM 1821 C C . ARG A 1 225 ? 15.760 10.410 3.332 1.00 90.25 225 ARG A C 1
ATOM 1823 O O . ARG A 1 225 ? 15.943 11.021 4.387 1.00 90.25 225 ARG A O 1
ATOM 1830 N N . TRP A 1 226 ? 14.623 10.482 2.643 1.00 88.12 226 TRP A N 1
ATOM 1831 C CA . TRP A 1 226 ? 13.461 11.223 3.118 1.00 88.12 226 TRP A CA 1
ATOM 1832 C C . TRP A 1 226 ? 12.929 10.641 4.431 1.00 88.12 226 TRP A C 1
ATOM 1834 O O . TRP A 1 226 ? 12.754 11.393 5.393 1.00 88.12 226 TRP A O 1
ATOM 1844 N N . LEU A 1 227 ? 12.758 9.316 4.511 1.00 87.69 227 LEU A N 1
ATOM 1845 C CA . LEU A 1 227 ? 12.304 8.627 5.723 1.00 87.69 227 LEU A CA 1
ATOM 1846 C C . LEU A 1 227 ? 13.242 8.894 6.901 1.00 87.69 227 LEU A C 1
ATOM 1848 O O . LEU A 1 227 ? 12.776 9.248 7.982 1.00 87.69 227 LEU A O 1
ATOM 1852 N N . ARG A 1 228 ? 14.559 8.805 6.684 1.00 85.81 228 ARG A N 1
ATOM 1853 C CA . ARG A 1 228 ? 15.587 9.097 7.695 1.00 85.81 228 ARG A CA 1
ATOM 1854 C C . ARG A 1 228 ? 15.505 10.536 8.209 1.00 85.81 228 ARG A C 1
ATOM 1856 O O . ARG A 1 228 ? 15.616 10.754 9.410 1.00 85.81 228 ARG A O 1
ATOM 1863 N N . LYS A 1 229 ? 15.297 11.517 7.324 1.00 87.12 229 LYS A N 1
ATOM 1864 C CA . LYS A 1 229 ? 15.230 12.944 7.694 1.00 87.12 229 LYS A CA 1
ATOM 1865 C C . LYS A 1 229 ? 13.903 13.356 8.338 1.00 87.12 229 LYS A C 1
ATOM 1867 O O . LYS A 1 229 ? 13.870 14.345 9.060 1.00 87.12 229 LYS A O 1
ATOM 1872 N N . ASN A 1 230 ? 12.817 12.622 8.093 1.00 85.56 230 ASN A N 1
ATOM 1873 C CA . ASN A 1 230 ? 11.468 12.986 8.542 1.00 85.56 230 ASN A CA 1
ATOM 1874 C C . ASN A 1 230 ? 10.928 12.070 9.659 1.00 85.56 230 ASN A C 1
ATOM 1876 O O . ASN A 1 230 ? 9.720 12.032 9.884 1.00 85.56 230 ASN A O 1
ATOM 1880 N N . GLN A 1 231 ? 11.798 11.368 10.395 1.00 80.06 231 GLN A N 1
ATOM 1881 C CA . GLN A 1 231 ? 11.400 10.464 11.488 1.00 80.06 231 GLN A CA 1
ATOM 1882 C C . GLN A 1 231 ? 10.508 11.141 12.547 1.00 80.06 231 GLN A C 1
ATOM 1884 O O . GLN A 1 231 ? 9.528 10.550 12.992 1.00 80.06 231 GLN A O 1
ATOM 1889 N N . SER A 1 232 ? 10.765 12.406 12.898 1.00 74.56 232 SER A N 1
ATOM 1890 C CA . SER A 1 232 ? 9.931 13.154 13.855 1.00 74.56 232 SER A CA 1
ATOM 1891 C C . SER A 1 232 ? 8.481 13.326 13.384 1.00 74.56 232 SER A C 1
ATOM 1893 O O . SER A 1 232 ? 7.554 13.235 14.186 1.00 74.56 232 SER A O 1
ATOM 1895 N N . LYS A 1 233 ? 8.266 13.499 12.074 1.00 74.44 233 LYS A N 1
ATOM 1896 C CA . LYS A 1 233 ? 6.928 13.598 11.467 1.00 74.44 233 LYS A CA 1
ATOM 1897 C C . LYS A 1 233 ? 6.215 12.246 11.413 1.00 74.44 233 LYS A C 1
ATOM 1899 O O . LYS A 1 233 ? 4.991 12.195 11.451 1.00 74.44 233 LYS A O 1
ATOM 1904 N N . LEU A 1 234 ? 6.967 11.146 11.367 1.00 69.19 234 LEU A N 1
ATOM 1905 C CA . LEU A 1 234 ? 6.450 9.783 11.197 1.00 69.19 234 LEU A CA 1
ATOM 1906 C C . LEU A 1 234 ? 5.900 9.148 12.495 1.00 69.19 234 LEU A C 1
ATOM 1908 O O . LEU A 1 234 ? 5.809 7.928 12.594 1.00 69.19 234 LEU A O 1
ATOM 1912 N N . ARG A 1 235 ? 5.513 9.948 13.505 1.00 63.59 235 ARG A N 1
ATOM 1913 C CA . ARG A 1 235 ? 5.084 9.480 14.847 1.00 63.59 235 ARG A CA 1
ATOM 1914 C C . ARG A 1 235 ? 6.068 8.480 15.486 1.00 63.59 235 ARG A C 1
ATOM 1916 O O . ARG A 1 235 ? 5.668 7.652 16.302 1.00 63.59 235 ARG A O 1
ATOM 1923 N N . VAL A 1 236 ? 7.360 8.577 15.156 1.00 57.59 236 VAL A N 1
ATOM 1924 C CA . VAL A 1 236 ? 8.380 7.590 15.556 1.00 57.59 236 VAL A CA 1
ATOM 1925 C C . VAL A 1 236 ? 8.585 7.527 17.070 1.00 57.59 236 VAL A C 1
ATOM 1927 O O . VAL A 1 236 ? 8.868 6.455 17.598 1.00 57.59 236 VAL A O 1
ATOM 1930 N N . GLY A 1 237 ? 8.320 8.626 17.785 1.00 53.62 237 GLY A N 1
ATOM 1931 C CA . GLY A 1 237 ? 8.392 8.676 19.250 1.00 53.62 237 GLY A CA 1
ATOM 1932 C C . GLY A 1 237 ? 7.473 7.675 19.964 1.00 53.62 237 GLY A C 1
ATOM 1933 O O . GLY A 1 237 ? 7.853 7.147 20.999 1.00 53.62 237 GLY A O 1
ATOM 1934 N N . LYS A 1 238 ? 6.312 7.315 19.389 1.00 55.47 238 LYS A N 1
ATOM 1935 C CA . LYS A 1 238 ? 5.450 6.263 19.969 1.00 55.47 238 LYS A CA 1
ATOM 1936 C C . LYS A 1 238 ? 6.076 4.870 19.866 1.00 55.47 238 LYS A C 1
ATOM 1938 O O . LYS A 1 238 ? 5.794 4.017 20.698 1.00 55.47 238 LYS A O 1
ATOM 1943 N N . TYR A 1 239 ? 6.912 4.641 18.853 1.00 55.38 239 TYR A N 1
ATOM 1944 C CA . TYR A 1 239 ? 7.585 3.360 18.637 1.00 55.38 239 TYR A CA 1
ATOM 1945 C C . TYR A 1 239 ? 8.885 3.235 19.431 1.00 55.38 239 TYR A C 1
ATOM 1947 O O . TYR A 1 239 ? 9.285 2.113 19.723 1.00 55.38 239 TYR A O 1
ATOM 1955 N N . HIS A 1 240 ? 9.528 4.356 19.778 1.00 53.97 240 HIS A N 1
ATOM 1956 C CA . HIS A 1 240 ? 10.695 4.366 20.663 1.00 53.97 240 HIS A CA 1
ATOM 1957 C C . HIS A 1 240 ? 10.322 3.779 22.029 1.00 53.97 240 HIS A C 1
ATOM 1959 O O . HIS A 1 240 ? 10.888 2.770 22.431 1.00 53.97 240 HIS A O 1
ATOM 1965 N N . ASN A 1 241 ? 9.253 4.306 22.636 1.00 51.81 241 ASN A N 1
ATOM 1966 C CA . ASN A 1 241 ? 8.763 3.860 23.942 1.00 51.81 241 ASN A CA 1
ATOM 1967 C C . ASN A 1 241 ? 8.315 2.390 23.941 1.00 51.81 241 ASN A C 1
ATOM 1969 O O . ASN A 1 241 ? 8.431 1.721 24.953 1.00 51.81 241 ASN A O 1
ATOM 1973 N N . LEU A 1 242 ? 7.800 1.874 22.816 1.00 49.75 242 LEU A N 1
ATOM 1974 C CA . LEU A 1 242 ? 7.342 0.481 22.703 1.00 49.75 242 LEU A CA 1
ATOM 1975 C C . LEU A 1 242 ? 8.498 -0.521 22.541 1.00 49.75 242 LEU A C 1
ATOM 1977 O O . LEU A 1 242 ? 8.356 -1.674 22.927 1.00 49.75 242 LEU A O 1
ATOM 1981 N N . ASN A 1 243 ? 9.626 -0.089 21.966 1.00 51.12 243 ASN A N 1
ATOM 1982 C CA . ASN A 1 243 ? 10.806 -0.933 21.766 1.00 51.12 243 ASN A CA 1
ATOM 1983 C C . ASN A 1 243 ? 11.846 -0.811 22.889 1.00 51.12 243 ASN A C 1
ATOM 1985 O O . ASN A 1 243 ? 12.619 -1.750 23.049 1.00 51.12 243 ASN A O 1
ATOM 1989 N N . GLU A 1 244 ? 11.874 0.288 23.653 1.00 49.53 244 GLU A N 1
ATOM 1990 C CA . GLU A 1 244 ? 12.749 0.420 24.832 1.00 49.53 244 GLU A CA 1
ATOM 1991 C C . GLU A 1 244 ? 12.468 -0.661 25.883 1.00 49.53 244 GLU A C 1
ATOM 1993 O O . GLU A 1 244 ? 13.408 -1.178 26.476 1.00 49.53 244 GLU A O 1
ATOM 1998 N N . TYR A 1 245 ? 11.211 -1.103 26.028 1.00 48.81 245 TYR A N 1
ATOM 1999 C CA . TYR A 1 245 ? 10.859 -2.223 26.912 1.00 48.81 245 TYR A CA 1
ATOM 2000 C C . TYR A 1 245 ? 11.502 -3.566 26.514 1.00 48.81 245 TYR A C 1
ATOM 2002 O O . TYR A 1 245 ? 11.570 -4.463 27.349 1.00 48.81 245 TYR A O 1
ATOM 2010 N N . ASN A 1 246 ? 11.993 -3.711 25.276 1.00 49.44 246 ASN A N 1
ATOM 2011 C CA . ASN A 1 246 ? 12.600 -4.950 24.776 1.00 49.44 246 ASN A CA 1
ATOM 2012 C C . ASN A 1 246 ? 14.134 -4.903 24.678 1.00 49.44 246 ASN A C 1
ATOM 2014 O O . ASN A 1 246 ? 14.741 -5.912 24.327 1.00 49.44 246 ASN A O 1
ATOM 2018 N N . SER A 1 247 ? 14.780 -3.769 24.960 1.00 51.03 247 SER A N 1
ATOM 2019 C CA . SER A 1 247 ? 16.236 -3.614 24.837 1.00 51.03 247 SER A CA 1
ATOM 2020 C C . SER A 1 247 ? 16.888 -3.302 26.185 1.00 51.03 247 SER A C 1
ATOM 2022 O O . SER A 1 247 ? 17.488 -2.246 26.362 1.00 51.03 247 SER A O 1
ATOM 2024 N N . ASN A 1 248 ? 16.796 -4.241 27.130 1.00 49.41 248 ASN A N 1
ATOM 2025 C CA . ASN A 1 248 ? 17.551 -4.220 28.390 1.00 49.41 248 ASN A CA 1
ATOM 2026 C C . ASN A 1 248 ? 18.980 -4.760 28.211 1.00 49.41 248 ASN A C 1
ATOM 2028 O O . ASN A 1 248 ? 19.410 -5.665 28.922 1.00 49.41 248 ASN A O 1
ATOM 2032 N N . GLY A 1 249 ? 19.732 -4.228 27.253 1.00 53.44 249 GLY A N 1
ATOM 2033 C CA . GLY A 1 249 ? 21.116 -4.651 27.075 1.00 53.44 249 GLY A CA 1
ATOM 2034 C C . GLY A 1 249 ? 21.769 -3.990 25.883 1.00 53.44 249 GLY A C 1
ATOM 2035 O O . GLY A 1 249 ? 21.643 -4.498 24.781 1.00 53.44 249 GLY A O 1
ATOM 2036 N N . GLU A 1 250 ? 22.404 -2.840 26.114 1.00 50.53 250 GLU A N 1
ATOM 2037 C CA . GLU A 1 250 ? 23.715 -2.456 25.561 1.00 50.53 250 GLU A CA 1
ATOM 2038 C C . GLU A 1 250 ? 23.992 -0.976 25.880 1.00 50.53 250 GLU A C 1
ATOM 2040 O O . GLU A 1 250 ? 23.594 -0.046 25.181 1.00 50.53 250 GLU A O 1
ATOM 2045 N N . THR A 1 251 ? 24.693 -0.759 26.992 1.00 53.31 251 THR A N 1
ATOM 2046 C CA . THR A 1 251 ? 25.147 0.533 27.525 1.00 53.31 251 THR A CA 1
ATOM 2047 C C . THR A 1 251 ? 26.502 0.954 26.941 1.00 53.31 251 THR A C 1
ATOM 2049 O O . THR A 1 251 ? 27.429 1.268 27.681 1.00 53.31 251 THR A O 1
ATOM 2052 N N . HIS A 1 252 ? 26.649 0.982 25.612 1.00 46.34 252 HIS A N 1
ATOM 2053 C CA . HIS A 1 252 ? 27.834 1.571 24.967 1.00 46.34 252 HIS A CA 1
ATOM 2054 C C . HIS A 1 252 ? 27.429 2.571 23.873 1.00 46.34 252 HIS A C 1
ATOM 2056 O O . HIS A 1 252 ? 27.197 2.241 22.712 1.00 46.34 252 HIS A O 1
ATOM 2062 N N . GLY A 1 253 ? 27.333 3.840 24.279 1.00 54.75 253 GLY A N 1
ATOM 2063 C CA . GLY A 1 253 ? 26.827 4.961 23.482 1.00 54.75 253 GLY A CA 1
ATOM 2064 C C . GLY A 1 253 ? 27.782 5.562 22.443 1.00 54.75 253 GLY A C 1
ATOM 2065 O O . GLY A 1 253 ? 27.465 6.622 21.912 1.00 54.75 253 GLY A O 1
ATOM 2066 N N . SER A 1 254 ? 28.940 4.953 22.147 1.00 50.56 254 SER A N 1
ATOM 2067 C CA . SER A 1 254 ? 29.889 5.522 21.167 1.00 50.56 254 SER A CA 1
ATOM 2068 C C . SER A 1 254 ? 29.724 4.997 19.733 1.00 50.56 254 SER A C 1
ATOM 2070 O O . SER A 1 254 ? 30.159 5.673 18.807 1.00 50.56 254 SER A O 1
ATOM 2072 N N . ASN A 1 255 ? 29.041 3.860 19.524 1.00 48.69 255 ASN A N 1
ATOM 2073 C CA . ASN A 1 255 ? 28.852 3.236 18.199 1.00 48.69 255 ASN A CA 1
ATOM 2074 C C . ASN A 1 255 ? 27.382 3.069 17.773 1.00 48.69 255 ASN A C 1
ATOM 2076 O O . ASN A 1 255 ? 27.087 2.478 16.732 1.00 48.69 255 ASN A O 1
ATOM 2080 N N . THR A 1 256 ? 26.431 3.587 18.545 1.00 51.28 256 THR A N 1
ATOM 2081 C CA . THR A 1 256 ? 25.004 3.414 18.267 1.00 51.28 256 THR A CA 1
ATOM 2082 C C . THR A 1 256 ? 24.519 4.451 17.253 1.00 51.28 256 THR A C 1
ATOM 2084 O O . THR A 1 256 ? 24.174 5.589 17.572 1.00 51.28 256 THR A O 1
ATOM 2087 N N . GLY A 1 257 ? 24.490 4.055 15.978 1.00 57.03 257 GLY A N 1
ATOM 2088 C CA . GLY A 1 257 ? 23.838 4.832 14.926 1.00 57.03 257 GLY A CA 1
ATOM 2089 C C . GLY A 1 257 ? 22.376 5.144 15.277 1.00 57.03 257 GLY A C 1
ATOM 2090 O O . GLY A 1 257 ? 21.684 4.347 15.909 1.00 57.03 257 GLY A O 1
ATOM 2091 N N . LYS A 1 258 ? 21.871 6.308 14.847 1.00 61.81 258 LYS A N 1
ATOM 2092 C CA . LYS A 1 258 ? 20.463 6.684 15.068 1.00 61.81 258 LYS A CA 1
ATOM 2093 C C . LYS A 1 258 ? 19.536 5.664 14.401 1.00 61.81 258 LYS A C 1
ATOM 2095 O O . LYS A 1 258 ? 19.536 5.536 13.174 1.00 61.81 258 LYS A O 1
ATOM 2100 N N . ARG A 1 259 ? 18.714 4.974 15.197 1.00 68.94 259 ARG A N 1
ATOM 2101 C CA . ARG A 1 259 ? 17.743 3.989 14.702 1.00 68.94 259 ARG A CA 1
ATOM 2102 C C . ARG A 1 259 ? 16.685 4.674 13.833 1.00 68.94 259 ARG A C 1
ATOM 2104 O O . ARG A 1 259 ? 15.975 5.564 14.292 1.00 68.94 259 ARG A O 1
ATOM 2111 N N . VAL A 1 260 ? 16.569 4.249 12.575 1.00 74.00 260 VAL A N 1
ATOM 2112 C CA . VAL A 1 260 ? 15.533 4.716 11.639 1.00 74.00 260 VAL A CA 1
ATOM 2113 C C . VAL A 1 260 ? 14.428 3.671 11.593 1.00 74.00 260 VAL A C 1
ATOM 2115 O O . VAL A 1 260 ? 14.676 2.521 11.239 1.00 74.00 260 VAL A O 1
ATOM 2118 N N . VAL A 1 261 ? 13.204 4.061 11.939 1.00 79.06 261 VAL A N 1
ATOM 2119 C CA . VAL A 1 261 ? 12.033 3.187 11.853 1.00 79.06 261 VAL A CA 1
ATOM 2120 C C . VAL A 1 261 ? 11.375 3.378 10.491 1.00 79.06 261 VAL A C 1
ATOM 2122 O O . VAL A 1 261 ? 10.973 4.486 10.123 1.00 79.06 261 VAL A O 1
ATOM 2125 N N . LEU A 1 262 ? 11.260 2.284 9.739 1.00 83.50 262 LEU A N 1
ATOM 2126 C CA . LEU A 1 262 ? 10.523 2.253 8.480 1.00 83.50 262 LEU A CA 1
ATOM 2127 C C . LEU A 1 262 ? 9.032 1.968 8.754 1.00 83.50 262 LEU A C 1
ATOM 2129 O O . LEU A 1 262 ? 8.733 1.097 9.576 1.00 83.50 262 LEU A O 1
ATOM 2133 N N . PRO A 1 263 ? 8.099 2.696 8.114 1.00 82.81 263 PRO A N 1
ATOM 2134 C CA . PRO A 1 263 ? 6.662 2.443 8.226 1.00 82.81 263 PRO A CA 1
ATOM 2135 C C . PRO A 1 263 ? 6.249 1.192 7.437 1.00 82.81 263 PRO A C 1
ATOM 2137 O O . PRO A 1 263 ? 6.950 0.799 6.507 1.00 82.81 263 PRO A O 1
ATOM 2140 N N . SER A 1 264 ? 5.079 0.614 7.739 1.00 80.38 264 SER A N 1
ATOM 2141 C CA . SER A 1 264 ? 4.553 -0.543 6.991 1.00 80.38 264 SER A CA 1
ATOM 2142 C C . SER A 1 264 ? 4.213 -0.230 5.531 1.00 80.38 264 SER A C 1
ATOM 2144 O O . SER A 1 264 ? 4.190 -1.127 4.702 1.00 80.38 264 SER A O 1
ATOM 2146 N N . SER A 1 265 ? 4.044 1.047 5.174 1.00 81.56 265 SER A N 1
ATOM 2147 C CA . SER A 1 265 ? 3.887 1.478 3.780 1.00 81.56 265 SER A CA 1
ATOM 2148 C C . SER A 1 265 ? 5.165 1.358 2.938 1.00 81.56 265 SER A C 1
ATOM 2150 O O . SER A 1 265 ? 5.109 1.502 1.716 1.00 81.56 265 SER A O 1
ATOM 2152 N N . TYR A 1 266 ? 6.326 1.123 3.560 1.00 85.19 266 TYR A N 1
ATOM 2153 C CA . TYR A 1 266 ? 7.572 0.872 2.846 1.00 85.19 266 TYR A CA 1
ATOM 2154 C C . TYR A 1 266 ? 7.724 -0.629 2.578 1.00 85.19 266 TYR A C 1
ATOM 2156 O O . TYR A 1 266 ? 7.982 -1.405 3.503 1.00 85.19 266 TYR A O 1
ATOM 2164 N N . VAL A 1 267 ? 7.573 -1.018 1.309 1.00 85.69 267 VAL A N 1
ATOM 2165 C CA . VAL A 1 267 ? 7.706 -2.405 0.838 1.00 85.69 267 VAL A CA 1
ATOM 2166 C C . VAL A 1 267 ? 9.068 -2.971 1.241 1.00 85.69 267 VAL A C 1
ATOM 2168 O O . VAL A 1 267 ? 10.096 -2.323 1.070 1.00 85.69 267 VAL A O 1
ATOM 2171 N N . GLY A 1 268 ? 9.069 -4.174 1.811 1.00 83.19 268 GLY A N 1
ATOM 2172 C CA . GLY A 1 268 ? 10.273 -4.842 2.316 1.00 83.19 268 GLY A CA 1
ATOM 2173 C C . GLY A 1 268 ? 10.736 -4.389 3.706 1.00 83.19 268 GLY A C 1
ATOM 2174 O O . GLY A 1 268 ? 11.678 -4.961 4.248 1.00 83.19 268 GLY A O 1
ATOM 2175 N N . SER A 1 269 ? 10.086 -3.400 4.333 1.00 85.50 269 SER A N 1
ATOM 2176 C CA . SER A 1 269 ? 10.347 -3.104 5.749 1.00 85.50 269 SER A CA 1
ATOM 2177 C C . SER A 1 269 ? 9.855 -4.234 6.656 1.00 85.50 269 SER A C 1
ATOM 2179 O O . SER A 1 269 ? 8.911 -4.947 6.323 1.00 85.50 269 SER A O 1
ATOM 2181 N N . ARG A 1 270 ? 10.424 -4.348 7.864 1.00 82.88 270 ARG A N 1
ATOM 2182 C CA . ARG A 1 270 ? 9.951 -5.326 8.858 1.00 82.88 270 ARG A CA 1
ATOM 2183 C C . ARG A 1 270 ? 8.444 -5.212 9.111 1.00 82.88 270 ARG A C 1
ATOM 2185 O O . ARG A 1 270 ? 7.748 -6.214 9.099 1.00 82.88 270 ARG A O 1
ATOM 2192 N N . ARG A 1 271 ? 7.944 -3.983 9.253 1.00 82.19 271 ARG A N 1
ATOM 2193 C CA . ARG A 1 271 ? 6.521 -3.719 9.503 1.00 82.19 271 ARG A CA 1
ATOM 2194 C C . ARG A 1 271 ? 5.636 -4.049 8.308 1.00 82.19 271 ARG A C 1
ATOM 2196 O O . ARG A 1 271 ? 4.495 -4.432 8.511 1.00 82.19 271 ARG A O 1
ATOM 2203 N N . TYR A 1 272 ? 6.140 -3.872 7.088 1.00 86.31 272 TYR A N 1
ATOM 2204 C CA . TYR A 1 272 ? 5.438 -4.308 5.884 1.00 86.31 272 TYR A CA 1
ATOM 2205 C C . TYR A 1 272 ? 5.269 -5.829 5.885 1.00 86.31 272 TYR A C 1
ATOM 2207 O O . TYR A 1 272 ? 4.170 -6.315 5.660 1.00 86.31 272 TYR A O 1
ATOM 2215 N N . MET A 1 273 ? 6.331 -6.569 6.221 1.00 87.81 273 MET A N 1
ATOM 2216 C CA . MET A 1 273 ? 6.273 -8.031 6.310 1.00 87.81 273 MET A CA 1
ATOM 2217 C C . MET A 1 273 ? 5.356 -8.507 7.442 1.00 87.81 273 MET A C 1
ATOM 2219 O O . MET A 1 273 ? 4.543 -9.397 7.219 1.00 87.81 273 MET A O 1
ATOM 2223 N N . ASP A 1 274 ? 5.445 -7.893 8.628 1.00 83.94 274 ASP A N 1
ATOM 2224 C CA . ASP A 1 274 ? 4.557 -8.220 9.752 1.00 83.94 274 ASP A CA 1
ATOM 2225 C C . ASP A 1 274 ? 3.087 -7.946 9.376 1.00 83.94 274 ASP A C 1
ATOM 2227 O O . ASP A 1 274 ? 2.217 -8.763 9.662 1.00 83.94 274 ASP A O 1
ATOM 2231 N N . GLN A 1 275 ? 2.806 -6.830 8.691 1.00 86.56 275 GLN A N 1
ATOM 2232 C CA . GLN A 1 275 ? 1.457 -6.510 8.221 1.00 86.56 275 GLN A CA 1
ATOM 2233 C C . GLN A 1 275 ? 0.948 -7.549 7.212 1.00 86.56 275 GLN A C 1
ATOM 2235 O O . GLN A 1 275 ? -0.136 -8.079 7.410 1.00 86.56 275 GLN A O 1
ATOM 2240 N N . LEU A 1 276 ? 1.739 -7.903 6.192 1.00 88.06 276 LEU A N 1
ATOM 2241 C CA . LEU A 1 276 ? 1.361 -8.951 5.233 1.00 88.06 276 LEU A CA 1
ATOM 2242 C C . LEU A 1 276 ? 1.090 -10.298 5.912 1.00 88.06 276 LEU A C 1
ATOM 2244 O O . LEU A 1 276 ? 0.188 -11.024 5.502 1.00 88.06 276 LEU A O 1
ATOM 2248 N N . TYR A 1 277 ? 1.869 -10.635 6.942 1.00 89.00 277 TYR A N 1
ATOM 2249 C CA . TYR A 1 277 ? 1.661 -11.850 7.719 1.00 89.00 277 TYR A CA 1
ATOM 2250 C C . TYR A 1 277 ? 0.321 -11.817 8.459 1.00 89.00 277 TYR A C 1
ATOM 2252 O O . TYR A 1 277 ? -0.461 -12.756 8.335 1.00 89.00 277 TYR A O 1
ATOM 2260 N N . PHE A 1 278 ? 0.031 -10.741 9.197 1.00 87.75 278 PHE A N 1
ATOM 2261 C CA . PHE A 1 278 ? -1.236 -10.622 9.919 1.00 87.75 278 PHE A CA 1
ATOM 2262 C C . PHE A 1 278 ? -2.437 -10.570 8.973 1.00 87.75 278 PHE A C 1
ATOM 2264 O O . PHE A 1 278 ? -3.419 -11.259 9.230 1.00 87.75 278 PHE A O 1
ATOM 2271 N N . ASP A 1 279 ? -2.335 -9.849 7.856 1.00 89.44 279 ASP A N 1
ATOM 2272 C CA . ASP A 1 279 ? -3.371 -9.822 6.819 1.00 89.44 279 ASP A CA 1
ATOM 2273 C C . ASP A 1 279 ? -3.621 -11.242 6.277 1.00 89.44 279 ASP A C 1
ATOM 2275 O O . ASP A 1 279 ? -4.764 -11.690 6.186 1.00 89.44 279 ASP A O 1
ATOM 2279 N N . GLY A 1 280 ? -2.554 -11.998 5.997 1.00 87.88 280 GLY A N 1
ATOM 2280 C CA . GLY A 1 280 ? -2.646 -13.398 5.580 1.00 87.88 280 GLY A CA 1
ATOM 2281 C C . GLY A 1 280 ? -3.304 -14.296 6.631 1.00 87.88 280 GLY A C 1
ATOM 2282 O O . GLY A 1 280 ? -4.163 -15.107 6.291 1.00 87.88 280 GLY A O 1
ATOM 2283 N N . MET A 1 281 ? -2.959 -14.124 7.909 1.00 87.31 281 MET A N 1
ATOM 2284 C CA . MET A 1 281 ? -3.571 -14.865 9.018 1.00 87.31 281 MET A CA 1
ATOM 2285 C C . MET A 1 281 ? -5.066 -14.564 9.164 1.00 87.31 281 MET A C 1
ATOM 2287 O O . MET A 1 281 ? -5.843 -15.482 9.418 1.00 87.31 281 MET A O 1
ATOM 2291 N N . VAL A 1 282 ? -5.476 -13.306 8.975 1.00 90.12 282 VAL A N 1
ATOM 2292 C CA . VAL A 1 282 ? -6.891 -12.896 8.994 1.00 90.12 282 VAL A CA 1
ATOM 2293 C C . VAL A 1 282 ? -7.651 -13.500 7.813 1.00 90.12 282 VAL A C 1
ATOM 2295 O O . VAL A 1 282 ? -8.765 -13.990 7.975 1.00 90.12 282 VAL A O 1
ATOM 2298 N N . ILE A 1 283 ? -7.047 -13.533 6.624 1.00 90.38 283 ILE A N 1
ATOM 2299 C CA . ILE A 1 283 ? -7.655 -14.200 5.467 1.00 90.38 283 ILE A CA 1
ATOM 2300 C C . ILE A 1 283 ? -7.818 -15.701 5.744 1.00 90.38 283 ILE A C 1
ATOM 2302 O O . ILE A 1 283 ? -8.890 -16.247 5.496 1.00 90.38 283 ILE A O 1
ATOM 2306 N N . CYS A 1 284 ? -6.796 -16.354 6.308 1.00 90.44 284 CYS A N 1
ATOM 2307 C CA . CYS A 1 284 ? -6.851 -17.781 6.637 1.00 90.44 284 CYS A CA 1
ATOM 2308 C C . CYS A 1 284 ? -7.895 -18.095 7.716 1.00 90.44 284 CYS A C 1
ATOM 2310 O O . CYS A 1 284 ? -8.533 -19.142 7.656 1.00 90.44 284 CYS A O 1
ATOM 2312 N N . SER A 1 285 ? -8.093 -17.210 8.698 1.00 90.38 285 SER A N 1
ATOM 2313 C CA . SER A 1 285 ? -9.114 -17.421 9.729 1.00 90.38 285 SER A CA 1
ATOM 2314 C C . SER A 1 285 ? -10.537 -17.264 9.191 1.00 90.38 285 SER A C 1
ATOM 2316 O O . SER A 1 285 ? -11.448 -17.913 9.701 1.00 90.38 285 SER A O 1
ATOM 2318 N N . TYR A 1 286 ? -10.731 -16.438 8.158 1.00 91.62 286 TYR A N 1
ATOM 2319 C CA . TYR A 1 286 ? -12.036 -16.204 7.541 1.00 91.62 286 TYR A CA 1
ATOM 2320 C C . TYR A 1 286 ? -12.386 -17.226 6.449 1.00 91.62 286 TYR A C 1
ATOM 2322 O O . TYR A 1 286 ? -13.500 -17.741 6.423 1.00 91.62 286 TYR A O 1
ATOM 2330 N N . VAL A 1 287 ? -11.449 -17.512 5.539 1.00 91.81 287 VAL A N 1
ATOM 2331 C CA . VAL A 1 287 ? -11.674 -18.364 4.353 1.00 91.81 287 VAL A CA 1
ATOM 2332 C C . VAL A 1 287 ? -11.266 -19.820 4.602 1.00 91.81 287 VAL A C 1
ATOM 2334 O O . VAL A 1 287 ? -11.757 -20.720 3.926 1.00 91.81 287 VAL A O 1
ATOM 2337 N N . GLY A 1 288 ? -10.399 -20.066 5.584 1.00 89.31 288 GLY A N 1
ATOM 2338 C CA . GLY A 1 288 ? -9.722 -21.344 5.779 1.00 89.31 288 GLY A CA 1
ATOM 2339 C C . GLY A 1 288 ? -8.291 -21.325 5.240 1.00 89.31 288 GLY A C 1
ATOM 2340 O O . GLY A 1 288 ? -7.845 -20.368 4.602 1.00 89.31 288 GLY A O 1
ATOM 2341 N N . PHE A 1 289 ? -7.542 -22.385 5.537 1.00 90.56 289 PHE A N 1
ATOM 2342 C CA . PHE A 1 289 ? -6.146 -22.494 5.123 1.00 90.56 289 PHE A CA 1
ATOM 2343 C C . PHE A 1 289 ? -6.028 -22.713 3.607 1.00 90.56 289 PHE A C 1
ATOM 2345 O O . PHE A 1 289 ? -6.843 -23.429 3.031 1.00 90.56 289 PHE A O 1
ATOM 2352 N N . PRO A 1 290 ? -5.021 -22.117 2.947 1.00 88.50 290 PRO A N 1
ATOM 2353 C CA . PRO A 1 290 ? -4.800 -22.336 1.526 1.00 88.50 290 PRO A CA 1
ATOM 2354 C C . PRO A 1 290 ? -4.287 -23.757 1.266 1.00 88.50 290 PRO A C 1
ATOM 2356 O O . PRO A 1 290 ? -3.269 -24.162 1.824 1.00 88.50 290 PRO A O 1
ATOM 2359 N N . ASP A 1 291 ? -4.941 -24.475 0.353 1.00 91.31 291 ASP A N 1
ATOM 2360 C CA . ASP A 1 291 ? -4.508 -25.813 -0.080 1.00 91.31 291 ASP A CA 1
ATOM 2361 C C . ASP A 1 291 ? -3.481 -25.772 -1.223 1.00 91.31 291 ASP A C 1
ATOM 2363 O O . ASP A 1 291 ? -2.698 -26.702 -1.413 1.00 91.31 291 ASP A O 1
ATOM 2367 N N . LEU A 1 292 ? -3.483 -24.693 -2.015 1.00 91.00 292 LEU A N 1
ATOM 2368 C CA . LEU A 1 292 ? -2.673 -24.562 -3.224 1.00 91.00 292 LEU A CA 1
ATOM 2369 C C . LEU A 1 292 ? -1.812 -23.303 -3.187 1.00 91.00 292 LEU A C 1
ATOM 2371 O O . LEU A 1 292 ? -2.291 -22.200 -2.929 1.00 91.00 292 LEU A O 1
ATOM 2375 N N . PHE A 1 293 ? -0.543 -23.462 -3.559 1.00 87.81 293 PHE A N 1
ATOM 2376 C CA . PHE A 1 293 ? 0.350 -22.352 -3.864 1.00 87.81 293 PHE A CA 1
ATOM 2377 C C . PHE A 1 293 ? 0.486 -22.218 -5.384 1.00 87.81 293 PHE A C 1
ATOM 2379 O O . PHE A 1 293 ? 1.228 -22.962 -6.026 1.00 87.81 293 PHE A O 1
ATOM 2386 N N . ILE A 1 294 ? -0.265 -21.284 -5.975 1.00 89.25 294 ILE A N 1
ATOM 2387 C CA . ILE A 1 294 ? -0.263 -21.048 -7.423 1.00 89.25 294 ILE A CA 1
ATOM 2388 C C . ILE A 1 294 ? 0.701 -19.909 -7.743 1.00 89.25 294 ILE A C 1
ATOM 2390 O O . ILE A 1 294 ? 0.587 -18.808 -7.208 1.00 89.25 294 I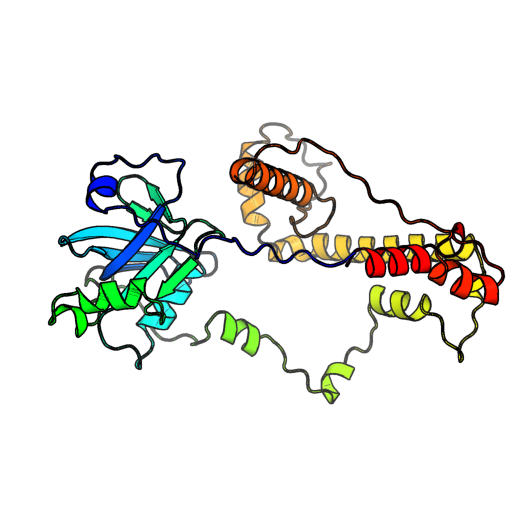LE A O 1
ATOM 2394 N N . THR A 1 295 ? 1.627 -20.162 -8.665 1.00 89.50 295 THR A N 1
ATOM 2395 C CA . THR A 1 295 ? 2.503 -19.127 -9.218 1.00 89.50 295 THR A CA 1
ATOM 2396 C C . THR A 1 295 ? 2.159 -18.892 -10.680 1.00 89.50 295 THR A C 1
ATOM 2398 O O . THR A 1 295 ? 2.081 -19.826 -11.477 1.00 89.50 295 THR A O 1
ATOM 2401 N N . PHE A 1 296 ? 1.948 -17.627 -11.039 1.00 87.94 296 PHE A N 1
ATOM 2402 C CA . PHE A 1 296 ? 1.777 -17.210 -12.426 1.00 87.94 296 PHE A CA 1
ATOM 2403 C C . PHE A 1 296 ? 3.099 -16.652 -12.935 1.00 87.94 296 PHE A C 1
ATOM 2405 O O . PHE A 1 296 ? 3.667 -15.732 -12.347 1.00 87.94 296 PHE A O 1
ATOM 2412 N N . THR A 1 297 ? 3.586 -17.197 -14.042 1.00 88.06 297 THR A N 1
ATOM 2413 C CA . THR A 1 297 ? 4.809 -16.739 -14.699 1.00 88.06 297 THR A CA 1
ATOM 2414 C C . THR A 1 297 ? 4.466 -16.120 -16.050 1.00 88.06 297 THR A C 1
ATOM 2416 O O . THR A 1 297 ? 3.577 -16.581 -16.767 1.00 88.06 297 THR A O 1
ATOM 2419 N N . CYS A 1 298 ? 5.141 -15.023 -16.398 1.00 89.44 298 CYS A N 1
ATOM 2420 C CA . CYS A 1 298 ? 4.941 -14.376 -17.691 1.00 89.44 298 CYS A CA 1
ATOM 2421 C C . CYS A 1 298 ? 5.553 -15.234 -18.807 1.00 89.44 298 CYS A C 1
ATOM 2423 O O . CYS A 1 298 ? 6.727 -15.600 -18.726 1.00 89.44 298 CYS A O 1
ATOM 2425 N N . ASN A 1 299 ? 4.788 -15.516 -19.865 1.00 92.00 299 ASN A N 1
ATOM 2426 C CA . ASN A 1 299 ? 5.300 -16.225 -21.034 1.00 92.00 299 ASN A CA 1
ATOM 2427 C C . ASN A 1 299 ? 5.926 -15.222 -22.027 1.00 92.00 299 ASN A C 1
ATOM 2429 O O . ASN A 1 299 ? 5.197 -14.427 -22.628 1.00 92.00 299 ASN A O 1
ATOM 2433 N N . PRO A 1 300 ? 7.251 -15.266 -22.273 1.00 90.06 300 PRO A N 1
ATOM 2434 C CA . PRO A 1 300 ? 7.907 -14.342 -23.199 1.00 90.06 300 PRO A CA 1
ATOM 2435 C C . PRO A 1 300 ? 7.456 -14.518 -24.660 1.00 90.06 300 PRO A C 1
ATOM 2437 O O . PRO A 1 300 ? 7.670 -13.618 -25.471 1.00 90.06 300 PRO A O 1
ATOM 2440 N N . ASN A 1 301 ? 6.820 -15.641 -25.009 1.00 91.19 301 ASN A N 1
ATOM 2441 C CA . ASN A 1 301 ? 6.356 -15.943 -26.366 1.00 91.19 301 ASN A CA 1
ATOM 2442 C C . ASN A 1 301 ? 4.971 -15.364 -26.689 1.00 91.19 301 ASN A C 1
ATOM 2444 O O . ASN A 1 301 ? 4.433 -15.634 -27.761 1.00 91.19 301 ASN A O 1
ATOM 2448 N N . TRP A 1 302 ? 4.373 -14.573 -25.796 1.00 92.38 302 TRP A N 1
ATOM 2449 C CA . TRP A 1 302 ? 3.097 -13.926 -26.090 1.00 92.38 302 TRP A CA 1
ATOM 2450 C C . TRP A 1 302 ? 3.176 -13.005 -27.318 1.00 92.38 302 TRP A C 1
ATOM 2452 O O . TRP A 1 302 ? 4.160 -12.270 -27.474 1.00 92.38 302 TRP A O 1
ATOM 2462 N N . PRO A 1 303 ? 2.141 -13.003 -28.181 1.00 91.88 303 PRO A N 1
ATOM 2463 C CA . PRO A 1 303 ? 2.169 -12.281 -29.450 1.00 91.88 303 PRO A CA 1
ATOM 2464 C C . PRO A 1 303 ? 2.343 -10.771 -29.259 1.00 91.88 303 PRO A C 1
ATOM 2466 O O . PRO A 1 303 ? 2.979 -10.122 -30.083 1.00 91.88 303 PRO A O 1
ATOM 2469 N N . GLU A 1 304 ? 1.853 -10.196 -28.160 1.00 91.50 304 GLU A N 1
ATOM 2470 C CA . GLU A 1 304 ? 2.036 -8.780 -27.838 1.00 91.50 304 GLU A CA 1
ATOM 2471 C C . GLU A 1 304 ? 3.511 -8.436 -27.584 1.00 91.50 304 GLU A C 1
ATOM 2473 O O . GLU A 1 304 ? 3.991 -7.406 -28.062 1.00 91.50 304 GLU A O 1
ATOM 2478 N N . ILE A 1 305 ? 4.234 -9.315 -26.879 1.00 91.81 305 ILE A N 1
ATOM 2479 C CA . ILE A 1 305 ? 5.670 -9.173 -26.607 1.00 91.81 305 ILE A CA 1
ATOM 2480 C C . ILE A 1 305 ? 6.450 -9.358 -27.909 1.00 91.81 305 ILE A C 1
ATOM 2482 O O . ILE A 1 305 ? 7.254 -8.500 -28.271 1.00 91.81 305 ILE A O 1
ATOM 2486 N N . GLN A 1 306 ? 6.170 -10.433 -28.650 1.00 92.62 306 GLN A N 1
ATOM 2487 C CA . GLN A 1 306 ? 6.853 -10.733 -29.910 1.00 92.62 306 GLN A CA 1
ATOM 2488 C C . GLN A 1 306 ? 6.641 -9.632 -30.956 1.00 92.62 306 GLN A C 1
ATOM 2490 O O . GLN A 1 306 ? 7.594 -9.213 -31.605 1.00 92.62 306 GLN A O 1
ATOM 2495 N N . ARG A 1 307 ? 5.429 -9.078 -31.069 1.00 90.94 307 ARG A N 1
ATOM 2496 C CA . ARG A 1 307 ? 5.123 -7.963 -31.978 1.00 90.94 307 ARG A CA 1
ATOM 2497 C C . ARG A 1 307 ? 5.909 -6.699 -31.629 1.00 90.94 307 ARG A C 1
ATOM 2499 O O . ARG A 1 307 ? 6.462 -6.056 -32.519 1.00 90.94 307 ARG A O 1
ATOM 2506 N N . LEU A 1 308 ? 5.971 -6.334 -30.346 1.00 87.75 308 LEU A N 1
ATOM 2507 C CA . LEU A 1 308 ? 6.700 -5.140 -29.904 1.00 87.75 308 LEU A CA 1
ATOM 2508 C C . LEU A 1 308 ? 8.213 -5.295 -30.091 1.00 87.75 308 LEU A C 1
ATOM 2510 O O . LEU A 1 308 ? 8.875 -4.351 -30.513 1.00 87.75 308 LEU A O 1
ATOM 2514 N N . LEU A 1 309 ? 8.761 -6.475 -29.805 1.00 90.00 309 LEU A N 1
ATOM 2515 C CA . LEU A 1 309 ? 10.203 -6.721 -29.861 1.00 90.00 309 LEU A CA 1
ATOM 2516 C C . LEU A 1 309 ? 10.713 -7.067 -31.258 1.00 90.00 309 LEU A C 1
ATOM 2518 O O . LEU A 1 309 ? 11.832 -6.684 -31.601 1.00 90.00 309 LEU A O 1
ATOM 2522 N N . GLY A 1 310 ? 9.893 -7.731 -32.074 1.00 84.69 310 GLY A N 1
ATOM 2523 C CA . GLY A 1 310 ? 10.224 -8.117 -33.444 1.00 84.69 310 GLY A CA 1
ATOM 2524 C C . GLY A 1 310 ? 10.557 -6.911 -34.319 1.00 84.69 310 GLY A C 1
ATOM 2525 O O . GLY A 1 310 ? 11.534 -6.944 -35.057 1.00 84.69 310 GLY A O 1
ATOM 2526 N N . SER A 1 311 ? 9.845 -5.793 -34.143 1.00 81.44 311 SER A N 1
ATOM 2527 C CA . SER A 1 311 ? 10.149 -4.539 -34.856 1.00 81.44 311 SER A CA 1
ATOM 2528 C C . SER A 1 311 ? 11.514 -3.927 -34.499 1.00 81.44 311 SER A C 1
ATOM 2530 O O . SER A 1 311 ? 12.043 -3.103 -35.245 1.00 81.44 311 SER A O 1
ATOM 2532 N N . VAL A 1 312 ? 12.110 -4.324 -33.370 1.00 83.38 312 VAL A N 1
ATOM 2533 C CA . VAL A 1 312 ? 13.347 -3.740 -32.823 1.00 83.38 312 VAL A CA 1
ATOM 2534 C C . VAL A 1 312 ? 14.504 -4.753 -32.783 1.00 83.38 312 VAL A C 1
ATOM 2536 O O . VAL A 1 312 ? 15.619 -4.380 -32.431 1.00 83.38 312 VAL A O 1
ATOM 2539 N N . HIS A 1 313 ? 14.275 -6.011 -33.181 1.00 87.56 313 HIS A N 1
ATOM 2540 C CA . HIS A 1 313 ? 15.260 -7.104 -33.134 1.00 87.56 313 HIS A CA 1
ATOM 2541 C C . HIS A 1 313 ? 15.889 -7.300 -31.736 1.00 87.56 313 HIS A C 1
ATOM 2543 O O . HIS A 1 313 ? 17.102 -7.488 -31.593 1.00 87.56 313 HIS A O 1
ATOM 2549 N N . LEU A 1 314 ? 15.066 -7.228 -30.684 1.00 90.62 314 LEU A N 1
ATOM 2550 C CA . LEU A 1 314 ? 15.475 -7.427 -29.286 1.00 90.62 314 LEU A CA 1
ATOM 2551 C C . LEU A 1 314 ? 14.872 -8.705 -28.700 1.00 90.62 314 LEU A C 1
ATOM 2553 O O . LEU A 1 314 ? 13.805 -9.147 -29.120 1.00 90.62 314 LEU A O 1
ATOM 2557 N N . LYS A 1 315 ? 15.535 -9.286 -27.694 1.00 91.44 315 LYS A N 1
ATOM 2558 C CA . LYS A 1 315 ? 14.982 -10.414 -26.933 1.00 91.44 315 LYS A CA 1
ATOM 2559 C C . LYS A 1 315 ? 14.088 -9.911 -25.805 1.00 91.44 315 LYS A C 1
ATOM 2561 O O . LYS A 1 315 ? 14.264 -8.800 -25.308 1.00 91.44 315 LYS A O 1
ATOM 2566 N N . ALA A 1 316 ? 13.177 -10.762 -25.334 1.00 90.81 316 ALA A N 1
ATOM 2567 C CA . ALA A 1 316 ? 12.328 -10.451 -24.183 1.00 90.81 316 ALA A CA 1
ATOM 2568 C C . ALA A 1 316 ? 13.164 -10.060 -22.951 1.00 90.81 316 ALA A C 1
ATOM 2570 O O . ALA A 1 316 ? 12.878 -9.057 -22.299 1.00 90.81 316 ALA A O 1
ATOM 2571 N N . SER A 1 317 ? 14.271 -10.769 -22.711 1.00 91.19 317 SER A N 1
ATOM 2572 C CA . SER A 1 317 ? 15.231 -10.454 -21.649 1.00 91.19 317 SER A CA 1
ATOM 2573 C C . SER A 1 317 ? 15.804 -9.037 -21.741 1.00 91.19 317 SER A C 1
ATOM 2575 O O . SER A 1 317 ? 16.090 -8.434 -20.714 1.00 91.19 317 SER A O 1
ATOM 2577 N N . ASP A 1 318 ? 15.967 -8.482 -22.944 1.00 92.25 318 ASP A N 1
ATOM 2578 C CA . ASP A 1 318 ? 16.544 -7.147 -23.142 1.00 92.25 318 ASP A CA 1
ATOM 2579 C C . ASP A 1 318 ? 15.564 -6.026 -22.755 1.00 92.25 318 ASP A C 1
ATOM 2581 O O . ASP A 1 318 ? 15.990 -4.899 -22.516 1.00 92.25 318 ASP A O 1
ATOM 2585 N N . ARG A 1 319 ? 14.257 -6.321 -22.681 1.00 91.31 319 ARG A N 1
ATOM 2586 C CA . ARG A 1 319 ? 13.180 -5.355 -22.398 1.00 91.31 319 ARG A CA 1
ATOM 2587 C C . ARG A 1 319 ? 12.254 -5.834 -21.272 1.00 91.31 319 ARG A C 1
ATOM 2589 O O . ARG A 1 319 ? 11.061 -6.065 -21.504 1.00 91.31 319 ARG A O 1
ATOM 2596 N N . PRO A 1 320 ? 12.763 -5.926 -20.028 1.00 91.38 320 PRO A N 1
ATOM 2597 C CA . PRO A 1 320 ? 11.966 -6.372 -18.885 1.00 91.38 320 PRO A CA 1
ATOM 2598 C C . PRO A 1 320 ? 10.765 -5.455 -18.602 1.00 91.38 320 PRO A C 1
ATOM 2600 O O . PRO A 1 320 ? 9.731 -5.924 -18.142 1.00 91.38 320 PRO A O 1
ATOM 2603 N N . ASP A 1 321 ? 10.839 -4.166 -18.949 1.00 90.00 321 ASP A N 1
ATOM 2604 C CA . ASP A 1 321 ? 9.716 -3.231 -18.811 1.00 90.00 321 ASP A CA 1
ATOM 2605 C C . ASP A 1 321 ? 8.513 -3.583 -19.704 1.00 90.00 321 ASP A C 1
ATOM 2607 O O . ASP A 1 321 ? 7.374 -3.286 -19.345 1.00 90.00 321 ASP A O 1
ATOM 2611 N N . ILE A 1 322 ? 8.737 -4.196 -20.873 1.00 90.38 322 ILE A N 1
ATOM 2612 C CA . ILE A 1 322 ? 7.653 -4.656 -21.753 1.00 90.38 322 ILE A CA 1
ATOM 2613 C C . ILE A 1 322 ? 7.031 -5.916 -21.160 1.00 90.38 322 ILE A C 1
ATOM 2615 O O . ILE A 1 322 ? 5.809 -5.985 -21.058 1.00 90.38 322 ILE A O 1
ATOM 2619 N N . ILE A 1 323 ? 7.859 -6.867 -20.711 1.00 91.69 323 ILE A N 1
ATOM 2620 C CA . ILE A 1 323 ? 7.394 -8.098 -20.055 1.00 91.69 323 ILE A CA 1
ATOM 2621 C C . ILE A 1 323 ? 6.504 -7.752 -18.861 1.00 91.69 323 ILE A C 1
ATOM 2623 O O . ILE A 1 323 ? 5.374 -8.227 -18.794 1.00 91.69 323 ILE A O 1
ATOM 2627 N N . SER A 1 324 ? 6.977 -6.895 -17.952 1.00 90.19 324 SER A N 1
ATOM 2628 C CA . SER A 1 324 ? 6.228 -6.520 -16.749 1.00 90.19 324 SER A CA 1
ATOM 2629 C C . SER A 1 324 ? 4.910 -5.817 -17.078 1.00 90.19 324 SER A C 1
ATOM 2631 O O . SER A 1 324 ? 3.900 -6.077 -16.430 1.00 90.19 324 SER A O 1
ATOM 2633 N N . ARG A 1 325 ? 4.884 -4.960 -18.109 1.00 89.69 325 ARG A N 1
ATOM 2634 C CA . ARG A 1 325 ? 3.655 -4.280 -18.547 1.00 89.69 325 ARG A CA 1
ATOM 2635 C C . ARG A 1 325 ? 2.644 -5.241 -19.162 1.00 89.69 325 ARG A C 1
ATOM 2637 O O . ARG A 1 325 ? 1.470 -5.166 -18.821 1.00 89.69 325 ARG A O 1
ATOM 2644 N N . VAL A 1 326 ? 3.083 -6.137 -20.048 1.00 90.75 326 VAL A N 1
ATOM 2645 C CA . VAL A 1 326 ? 2.193 -7.137 -20.659 1.00 90.75 326 VAL A CA 1
ATOM 2646 C C . VAL A 1 326 ? 1.692 -8.124 -19.610 1.00 90.75 326 VAL A C 1
ATOM 2648 O O . VAL A 1 326 ? 0.506 -8.428 -19.599 1.00 90.75 326 VAL A O 1
ATOM 2651 N N . PHE A 1 327 ? 2.551 -8.560 -18.686 1.00 90.69 327 PHE A N 1
ATOM 2652 C CA . PHE A 1 327 ? 2.143 -9.396 -17.559 1.00 90.69 327 PHE A CA 1
ATOM 2653 C C . PHE A 1 327 ? 1.051 -8.725 -16.725 1.00 90.69 327 PHE A C 1
ATOM 2655 O O . PHE A 1 327 ? 0.008 -9.327 -16.501 1.00 90.69 327 PHE A O 1
ATOM 2662 N N . LYS A 1 328 ? 1.248 -7.454 -16.347 1.00 89.88 328 LYS A N 1
ATOM 2663 C CA . LYS A 1 328 ? 0.251 -6.682 -15.597 1.00 89.88 328 LYS A CA 1
ATOM 2664 C C . LYS A 1 328 ? -1.078 -6.570 -16.352 1.00 89.88 328 LYS A C 1
ATOM 2666 O O . LYS A 1 328 ? -2.111 -6.840 -15.766 1.00 89.88 328 LYS A O 1
ATOM 2671 N N . MET A 1 329 ? -1.044 -6.273 -17.654 1.00 89.75 329 MET A N 1
ATOM 2672 C CA . MET A 1 329 ? -2.246 -6.190 -18.503 1.00 89.75 329 MET A CA 1
ATOM 2673 C C . MET A 1 329 ? -2.987 -7.521 -18.693 1.00 89.75 329 MET A C 1
ATOM 2675 O O . MET A 1 329 ? -4.150 -7.507 -19.071 1.00 89.75 329 MET A O 1
ATOM 2679 N N . LYS A 1 330 ? -2.312 -8.666 -18.540 1.00 86.50 330 LYS A N 1
ATOM 2680 C CA . LYS A 1 330 ? -2.937 -9.995 -18.646 1.00 86.50 330 LYS A CA 1
ATOM 2681 C C . LYS A 1 330 ? -3.480 -10.497 -17.311 1.00 86.50 330 LYS A C 1
ATOM 2683 O O . LYS A 1 330 ? -4.310 -11.400 -17.315 1.00 86.50 330 LYS A O 1
ATOM 2688 N N . PHE A 1 331 ? -2.925 -9.995 -16.212 1.00 84.19 331 PHE A N 1
ATOM 2689 C CA . PHE A 1 331 ? -3.280 -10.403 -14.860 1.00 84.19 331 PHE A CA 1
ATOM 2690 C C . PHE A 1 331 ? -4.421 -9.561 -14.275 1.00 84.19 331 PHE A C 1
ATOM 2692 O O . PHE A 1 331 ? -5.218 -10.102 -13.514 1.00 84.19 331 PHE A O 1
ATOM 2699 N N . ASP A 1 332 ? -4.477 -8.272 -14.622 1.00 78.50 332 ASP A N 1
ATOM 2700 C CA . ASP A 1 332 ? -5.577 -7.357 -14.274 1.00 78.50 332 ASP A CA 1
ATOM 2701 C C . ASP A 1 332 ? -6.810 -7.570 -15.161 1.00 78.50 332 ASP A C 1
ATOM 2703 O O . ASP A 1 332 ? -7.935 -7.464 -14.624 1.00 78.50 332 ASP A O 1
#

Secondary structure (DSSP, 8-state):
---------------BPPHHHHHTT-S-TT-EEEEEEEEEEEEEEE---TTPPPEEEEEEE-TT--EEEEEEEHHHHHHHHHHHH-TT--S--EEEEEEEEEETTEEEE-TTT--EEES-S-HHHHHHHHHS-HHHHHPPPEEPGGG-----------HHHHHHHHS----HHHHTT--S--HHHHHHHHHS--TTS--HHHH-THHHHHHHHHHHHHHHHHHHHHHHHTTTTTTHHHHHHHHHTT------TTS-PPPPPPPTTSTTSHHHHHHHHHHHHHHHHHH------------TT-HHHHHHHHTTT--GGG-HHHHHHHHHHHH-

Foldseek 3Di:
DDDDPPPDDDPPDFAADDLVCLLVVVDDQPFFHKHKFWFAEWEDWDDDDVPDKTWTWTWGAALVGRIAIEIETHPRNLVVVVLLPPPVDFFIKMWIKGRWGRDNSHTYHDDPPIDIDICDPDPVSVVRLVSDDPVRRGHRHDYDPPYDDDDDDDDDARPVSVVVVPPPPQDPVNVVPPPDDDLVRVVVVVQDDDPPDDCCLLLVQVSVVVVVVVSVVVNVVVVVVCQQVCCVVVVVVVVVVVCVVVDPDDPDPPPDDDDGQDDLVDPPHPNVVVVVVVVQVVCCVVVNDDPDDDDDDQDCPDPQNCVVCVVSVDGCSSCVVSSVVVVVVVVD